Protein 2XHF (pdb70)

CATH classification: 3.40.30.10

Foldseek 3Di:
DDADDFFDFQDFDWWAAQAPVRIDTPLVLAAQFKEKEKEDQDQPDPPRLVALVLLVVCLVLCVVLRHQAAEYEKQDHNNSQNVSCCVNPVVPSYGRIHPPVCPSQVSNVFWDPCCVPPNDTMGAIKMFMAHNRGTRDIDHPPLRHNVSVSVSSVVD/DDDFFDFQDQDKWAAQAPVRIDTVLVQAAQFKAKEKEDQDQPDPPRLPALVQQVVCQVVCVVLRHQAAEYEKQDHNNSQHVSCCVNPVVPSYGRIHPPVCPSQVRNVFWDPCCVPPNDIMGAIKMFMAHNRGTRDIDHPPQRHSVSVSVSSVVD

Organism: NCBI:txid6376

Secondary structure (DSSP, 8-state):
-PPP-TTPBPP--EEEESEEEEEEETHHHHTTSEEEEEE-S-TT-TTTTSSHHHHHHTHHHHHHTT--EEEEEESS-HHHHHHHHHHH-TT--SEEEE-TTSHHHHHHT-B---HHHHSS--BPPEEEEEETTEEEEEEETTS-SHHHHHHHHHH-/---TTPBPP--EEEESEEEEEEETHHHHTTSEEEEEE-S-TT-TTTTSSHHHHHHTHHHHHHTT--EEEEEESS-HHHHHHHHHHH-TT--SEEEE-TTSHHHHHHT-B---HHHHSS--BPPEEEEEETTEEEEEEETTS-SHHHHHHHHHH-

Solvent-accessible surface area: 13693 Å² total; per-residue (Å²): 70,89,124,48,136,93,45,52,103,2,27,101,20,87,0,16,14,51,58,20,109,90,46,29,48,0,23,62,6,0,133,67,114,64,0,0,0,7,5,8,20,0,0,44,9,92,26,10,68,105,39,1,69,70,1,46,87,30,32,91,81,0,96,128,67,39,1,78,12,2,0,0,1,1,4,15,7,0,21,1,1,14,22,5,4,139,90,20,5,112,129,121,62,1,78,11,0,0,1,9,49,4,81,0,2,112,46,9,38,11,64,43,133,9,44,183,89,4,24,62,53,10,1,128,82,3,9,2,6,0,44,66,7,94,4,102,25,54,27,80,91,105,83,7,46,0,92,22,10,14,96,35,4,87,214,98,140,32,115,99,27,62,95,2,24,102,22,85,0,25,8,44,57,23,107,91,47,27,49,0,18,72,2,0,130,66,102,69,0,0,0,9,5,10,16,0,0,43,8,86,23,9,68,89,34,0,66,61,2,50,91,41,34,100,73,1,70,139,54,24,6,96,12,4,0,0,2,1,4,15,8,0,25,1,1,15,22,5,3,140,89,22,4,108,130,110,72,1,74,10,0,0,2,10,71,2,82,0,2,124,62,13,55,9,57,54,144,8,44,162,96,4,25,63,50,10,1,141,81,3,10,2,5,0,45,76,5,94,2,73,17,44,24,80,82,113,85,9,42,0,103,12,7,18,78,6,8,92,172,91

Nearest PDB structures (foldseek):
  2xhf-assembly1_B  TM=1.003E+00  e=8.953E-36  Alvinella pompejana
  2wfc-assembly1_D  TM=9.503E-01  e=9.089E-21  Arenicola marina
  3uma-assembly3_C  TM=9.000E-01  e=6.140E-17  Sinorhizobium meliloti
  4f82-assembly1_B  TM=9.280E-01  e=1.507E-15  Burkholderia cenocepacia J2315
  2pwj-assembly2_B  TM=9.300E-01  e=3.523E-15  unclassified

InterPro domains:
  IPR013740 Redoxin [PF08534] (1-65)
  IPR036249 Thioredoxin-like superfamily [SSF52833] (1-64)
  IPR037944 Peroxiredoxin-5-like [PTHR10430] (1-64)

B-factor: mean 25.38, std 14.55, range [10.03, 105.32]

Structure (mmCIF, N/CA/C/O backbone):
data_2XHF
#
_entry.id   2XHF
#
_cell.length_a   39.540
_cell.length_b   92.920
_cell.length_c   49.340
_cell.angle_alpha   90.00
_cell.angle_beta   109.55
_cell.angle_gamma   90.00
#
_symmetry.space_group_name_H-M   'P 1 21 1'
#
loop_
_entity.id
_entity.type
_entity.pdbx_description
1 polymer 'PEROXIREDOXIN 5'
2 water water
#
loop_
_atom_site.group_PDB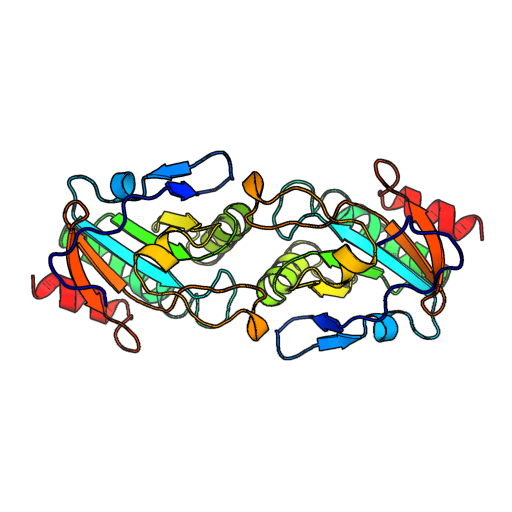
_atom_site.id
_atom_site.type_symbol
_atom_site.label_atom_id
_atom_site.label_alt_id
_atom_site.label_comp_id
_atom_site.label_asym_id
_atom_site.label_entity_id
_atom_site.label_seq_id
_atom_site.pdbx_PDB_ins_code
_atom_site.Cartn_x
_atom_site.Cartn_y
_atom_site.Cartn_z
_atom_site.occupancy
_atom_site.B_iso_or_equiv
_atom_site.auth_seq_id
_atom_site.auth_comp_id
_atom_site.auth_asym_id
_atom_site.auth_atom_id
_atom_site.pdbx_PDB_model_num
ATOM 1 N N . GLY A 1 11 ? 22.932 43.425 32.573 1.00 51.32 35 GLY A N 1
ATOM 2 C CA . GLY A 1 11 ? 22.451 42.985 33.870 1.00 54.39 35 GLY A CA 1
ATOM 3 C C . GLY A 1 11 ? 22.645 41.495 34.096 1.00 52.38 35 GLY A C 1
ATOM 4 O O . GLY A 1 11 ? 22.314 40.673 33.241 1.00 44.85 35 GLY A O 1
ATOM 7 N N . SER A 1 12 ? 23.176 41.139 35.260 1.00 60.07 36 SER A N 1
ATOM 8 C CA . SER A 1 12 ? 23.428 39.742 35.583 1.00 65.01 36 SER A CA 1
ATOM 9 C C . SER A 1 12 ? 22.124 39.000 35.857 1.00 61.12 36 SER A C 1
ATOM 10 O O . SER A 1 12 ? 21.095 39.625 36.126 1.00 56.32 36 SER A O 1
ATOM 18 N N . PRO A 1 13 ? 22.163 37.659 35.786 1.00 65.56 37 PRO A N 1
ATOM 19 C CA . PRO A 1 13 ? 20.982 36.861 36.121 1.00 64.17 37 PRO A CA 1
ATOM 20 C C . PRO A 1 13 ? 20.364 37.298 37.443 1.00 60.27 37 PRO A C 1
ATOM 21 O O . PRO A 1 13 ? 21.023 37.319 38.487 1.00 53.57 37 PRO A O 1
ATOM 32 N N . ILE A 1 14 ? 19.089 37.651 37.373 1.00 63.64 38 ILE A N 1
ATOM 33 C CA . ILE A 1 14 ? 18.331 38.104 38.528 1.00 60.04 38 ILE A CA 1
ATOM 34 C C . ILE A 1 14 ? 18.343 36.994 39.573 1.00 55.07 38 ILE A C 1
ATOM 35 O O . ILE A 1 14 ? 18.516 35.823 39.233 1.00 56.27 38 ILE A O 1
ATOM 51 N N . LYS A 1 15 ? 18.165 37.348 40.842 1.00 51.31 39 LYS A N 1
ATOM 52 C CA . LYS A 1 15 ? 18.263 36.353 41.903 1.00 44.77 39 LYS A CA 1
ATOM 53 C C . LYS A 1 15 ? 17.476 36.752 43.148 1.00 33.98 39 LYS A C 1
ATOM 54 O O . LYS A 1 15 ? 17.472 37.912 43.543 1.00 34.96 39 LYS A O 1
ATOM 73 N N . VAL A 1 16 ? 16.799 35.792 43.771 1.00 32.95 40 VAL A N 1
ATOM 74 C CA . VAL A 1 16 ? 16.050 36.082 44.992 1.00 25.74 40 VAL A CA 1
ATOM 75 C C . VAL A 1 16 ? 16.965 36.715 46.046 1.00 26.81 40 VAL A C 1
ATOM 76 O O . VAL A 1 16 ? 18.057 36.226 46.305 1.00 29.92 40 VAL A O 1
ATOM 89 N N . GLY A 1 17 ? 16.518 37.816 46.638 1.00 25.78 41 GLY A N 1
ATOM 90 C CA . GLY A 1 17 ? 17.289 38.510 47.650 1.00 28.44 41 GLY A CA 1
ATOM 91 C C . GLY A 1 17 ? 17.935 39.769 47.106 1.00 26.58 41 GLY A C 1
ATOM 92 O O . GLY A 1 17 ? 18.334 40.639 47.878 1.00 31.97 41 GLY A O 1
ATOM 96 N N . ASP A 1 18 ? 18.067 39.855 45.786 1.00 27.87 42 ASP A N 1
ATOM 97 C CA . ASP A 1 18 ? 18.630 41.040 45.151 1.00 25.60 42 ASP A CA 1
ATOM 98 C C . ASP A 1 18 ? 17.722 42.259 45.343 1.00 23.96 42 ASP A C 1
ATOM 99 O O . ASP A 1 18 ? 16.493 42.137 45.367 1.00 25.10 42 ASP A O 1
ATOM 108 N N . ILE A 1 19 ? 18.338 43.429 45.477 1.00 23.61 43 ILE A N 1
ATOM 109 C CA . ILE A 1 19 ? 17.623 44.700 45.434 1.00 21.63 43 ILE A CA 1
ATOM 110 C C . ILE A 1 19 ? 17.415 45.047 43.962 1.00 18.96 43 ILE A C 1
ATOM 111 O O . ILE A 1 19 ? 18.350 44.990 43.167 1.00 21.82 43 ILE A O 1
ATOM 127 N N . ILE A 1 20 ? 16.191 45.387 43.577 1.00 18.87 44 ILE A N 1
ATOM 128 C CA . ILE A 1 20 ? 15.955 45.751 42.171 1.00 18.57 44 ILE A CA 1
ATOM 129 C C . ILE A 1 20 ? 16.741 47.013 41.797 1.00 16.41 44 ILE A C 1
ATOM 130 O O . ILE A 1 20 ? 17.028 47.854 42.659 1.00 18.06 44 ILE A O 1
ATOM 146 N N . PRO A 1 21 ? 17.093 47.157 40.506 1.00 17.02 45 PRO A N 1
ATOM 147 C CA . PRO A 1 21 ? 17.823 48.356 40.074 1.00 17.35 45 PRO A CA 1
ATOM 148 C C . PRO A 1 21 ? 17.096 49.627 40.475 1.00 15.02 45 PRO A C 1
ATOM 149 O O . PRO A 1 21 ? 15.886 49.739 40.311 1.00 19.88 45 PRO A O 1
ATOM 160 N N . ASP A 1 22 ? 17.875 50.571 40.983 1.00 16.40 46 ASP A N 1
ATOM 161 C CA . ASP A 1 22 ? 17.398 51.822 41.525 1.00 18.33 46 ASP A CA 1
ATOM 162 C C . ASP A 1 22 ? 17.479 52.841 40.392 1.00 20.97 46 ASP A C 1
ATOM 163 O O . ASP A 1 22 ? 18.403 53.638 40.328 1.00 26.01 46 ASP A O 1
ATOM 172 N N . VAL A 1 23 ? 16.524 52.790 39.472 1.00 18.75 47 VAL A N 1
ATOM 173 C CA . VAL A 1 23 ? 16.532 53.712 38.341 1.00 18.22 47 VAL A CA 1
ATOM 174 C C . VAL A 1 23 ? 15.208 54.451 38.231 1.00 15.48 47 VAL A C 1
ATOM 175 O O . VAL A 1 23 ? 14.196 54.033 38.798 1.00 17.38 47 VAL A O 1
ATOM 188 N N . LEU A 1 24 ? 15.238 55.576 37.528 1.00 15.04 48 LEU A N 1
ATOM 189 C CA . LEU A 1 24 ? 14.045 56.383 37.291 1.00 16.48 48 LEU A CA 1
ATOM 190 C C . LEU A 1 24 ? 13.122 55.734 36.278 1.00 14.41 48 LEU A C 1
ATOM 191 O O . LEU A 1 24 ? 13.570 55.220 35.242 1.00 16.59 48 LEU A O 1
ATOM 207 N N . VAL A 1 25 ? 11.833 55.735 36.591 1.00 13.34 49 VAL A N 1
ATOM 208 C CA . VAL A 1 25 ? 10.818 55.361 35.636 1.00 13.29 49 VAL A CA 1
ATOM 209 C C . VAL A 1 25 ? 9.822 56.494 35.524 1.00 13.15 49 VAL A C 1
ATOM 210 O O . VAL A 1 25 ? 9.845 57.451 36.298 1.00 13.47 49 VAL A O 1
ATOM 223 N N . TYR A 1 26 ? 8.976 56.412 34.503 1.00 12.17 50 TYR A N 1
ATOM 224 C CA . TYR A 1 26 ? 8.052 57.486 34.184 1.00 13.13 50 TYR A CA 1
ATOM 225 C C . TYR A 1 26 ? 6.629 56.978 34.297 1.00 12.75 50 TYR A C 1
ATOM 226 O O . TYR A 1 26 ? 6.371 55.783 34.121 1.00 15.09 50 TYR A O 1
ATOM 244 N N . GLU A 1 27 ? 5.704 57.862 34.628 1.00 12.59 51 GLU A N 1
ATOM 245 C CA . GLU A 1 27 ? 4.310 57.464 34.735 1.00 12.57 51 GLU A CA 1
ATOM 246 C C . GLU A 1 27 ? 3.464 58.645 34.279 1.00 14.05 51 GLU A C 1
ATOM 247 O O . GLU A 1 27 ? 3.707 59.785 34.705 1.00 14.82 51 GLU A O 1
ATOM 259 N N . ASP A 1 28 ? 2.537 58.381 33.361 1.00 13.83 52 ASP A N 1
ATOM 260 C CA . ASP A 1 28 ? 1.596 59.378 32.813 1.00 15.38 52 ASP A CA 1
ATOM 261 C C . ASP A 1 28 ? 2.205 60.405 31.839 1.00 16.93 52 ASP A C 1
ATOM 262 O O . ASP A 1 28 ? 1.784 60.501 30.680 1.00 16.63 52 ASP A O 1
ATOM 271 N N . VAL A 1 29 ? 3.202 61.149 32.296 1.00 16.21 53 VAL A N 1
ATOM 272 C CA . VAL A 1 29 ? 3.821 62.190 31.484 1.00 17.39 53 VAL A CA 1
ATOM 273 C C . VAL A 1 29 ? 5.321 62.208 31.736 1.00 16.07 53 VAL A C 1
ATOM 274 O O . VAL A 1 29 ? 5.768 61.786 32.795 1.00 17.76 53 VAL A O 1
ATOM 287 N N . PRO A 1 30 ? 6.109 62.693 30.767 1.00 17.38 54 PRO A N 1
ATOM 288 C CA . PRO A 1 30 ? 7.568 62.637 30.916 1.00 17.42 54 PRO A CA 1
ATOM 289 C C . PRO A 1 30 ? 8.105 63.444 32.094 1.00 20.60 54 PRO A C 1
ATOM 290 O O . PRO A 1 30 ? 9.178 63.118 32.618 1.00 22.23 54 PRO A O 1
ATOM 301 N N . SER A 1 31 ? 7.370 64.471 32.512 1.00 20.80 55 SER A N 1
ATOM 302 C CA . SER A 1 31 ? 7.794 65.279 33.658 1.00 23.75 55 SER A CA 1
ATOM 303 C C . SER A 1 31 ? 7.587 64.554 35.007 1.00 21.71 55 SER A C 1
ATOM 304 O O . SER A 1 31 ? 8.148 64.957 36.037 1.00 29.67 55 SER A O 1
ATOM 312 N N . LYS A 1 32 ? 6.793 63.480 35.001 1.00 19.73 56 LYS A N 1
ATOM 313 C CA . LYS A 1 32 ? 6.560 62.702 36.220 1.00 19.87 56 LYS A CA 1
ATOM 314 C C . LYS A 1 32 ? 7.446 61.478 36.221 1.00 18.73 56 LYS A C 1
ATOM 315 O O . LYS A 1 32 ? 7.097 60.441 35.654 1.00 18.54 56 LYS A O 1
ATOM 334 N N . SER A 1 33 ? 8.625 61.629 36.808 1.00 21.83 57 SER A N 1
ATOM 335 C CA . SER A 1 33 ? 9.539 60.511 36.946 1.00 18.63 57 SER A CA 1
ATOM 336 C C . SER A 1 33 ? 10.010 60.387 38.385 1.00 17.55 57 SER A C 1
ATOM 337 O O . SER A 1 33 ? 10.012 61.345 39.159 1.00 19.02 57 SER A O 1
ATOM 345 N N . PHE A 1 34 ? 10.364 59.178 38.749 1.00 14.79 58 PHE A N 1
ATOM 346 C CA . PHE A 1 34 ? 10.708 58.900 40.132 1.00 14.18 58 PHE A CA 1
ATOM 347 C C . PHE A 1 34 ? 11.429 57.556 40.160 1.00 12.14 58 PHE A C 1
ATOM 348 O O . PHE A 1 34 ? 11.266 56.722 39.253 1.00 11.94 58 PHE A O 1
ATOM 365 N N . PRO A 1 35 ? 12.236 57.337 41.195 1.00 13.10 59 PRO A N 1
ATOM 366 C CA . PRO A 1 35 ? 12.873 56.020 41.296 1.00 14.14 59 PRO A CA 1
ATOM 367 C C . PRO A 1 35 ? 11.832 54.937 41.445 1.00 13.23 59 PRO A C 1
ATOM 368 O O . PRO A 1 35 ? 10.861 55.067 42.193 1.00 13.95 59 PRO A O 1
ATOM 379 N N . ILE A 1 36 ? 12.033 53.840 40.749 1.00 13.03 60 ILE A N 1
ATOM 380 C CA . ILE A 1 36 ? 11.115 52.712 40.899 1.00 13.07 60 ILE A CA 1
ATOM 381 C C . ILE A 1 36 ? 11.068 52.223 42.350 1.00 12.40 60 ILE A C 1
ATOM 382 O O . ILE A 1 36 ? 10.060 51.662 42.786 1.00 12.64 60 ILE A O 1
ATOM 398 N N . HIS A 1 37 ? 12.150 52.424 43.102 1.00 12.64 61 HIS A N 1
ATOM 399 C CA . HIS A 1 37 ? 12.126 52.087 44.528 1.00 11.84 61 HIS A CA 1
ATOM 400 C C . HIS A 1 37 ? 10.981 52.743 45.298 1.00 12.15 61 HIS A C 1
ATOM 401 O O . HIS A 1 37 ? 10.558 52.226 46.335 1.00 13.39 61 HIS A O 1
ATOM 416 N N . ASP A 1 38 ? 10.487 53.888 44.822 1.00 11.91 62 ASP A N 1
ATOM 417 C CA . ASP A 1 38 ? 9.359 54.524 45.499 1.00 13.20 62 ASP A CA 1
ATOM 418 C C . ASP A 1 38 ? 8.136 53.628 45.499 1.00 14.05 62 ASP A C 1
ATOM 419 O O . ASP A 1 38 ? 7.306 53.708 46.391 1.00 14.93 62 ASP A O 1
ATOM 428 N N . VAL A 1 39 ? 7.995 52.795 44.473 1.00 12.47 63 VAL A N 1
ATOM 429 C CA . VAL A 1 39 ? 6.771 52.026 44.320 1.00 12.64 63 VAL A CA 1
ATOM 430 C C . VAL A 1 39 ? 6.683 50.926 45.384 1.00 14.19 63 VAL A C 1
ATOM 431 O O . VAL A 1 39 ? 5.601 50.644 45.895 1.00 14.86 63 VAL A O 1
ATOM 444 N N . PHE A 1 40 ? 7.819 50.321 45.727 1.00 13.00 64 PHE A N 1
ATOM 445 C CA . PHE A 1 40 ? 7.818 49.150 46.611 1.00 13.35 64 PHE A CA 1
ATOM 446 C C . PHE A 1 40 ? 8.521 49.396 47.954 1.00 12.91 64 PHE A C 1
ATOM 447 O O . PHE A 1 40 ? 8.654 48.490 48.743 1.00 15.96 64 PHE A O 1
ATOM 464 N N . ARG A 1 41 ? 8.942 50.625 48.217 1.00 13.63 65 ARG A N 1
ATOM 465 C CA . ARG A 1 41 ? 9.594 50.913 49.497 1.00 13.25 65 ARG A CA 1
ATOM 466 C C . ARG A 1 41 ? 8.645 50.600 50.644 1.00 14.03 65 ARG A C 1
ATOM 467 O O . ARG A 1 41 ? 7.515 51.086 50.674 1.00 15.60 65 ARG A O 1
ATOM 488 N N . GLY A 1 42 ? 9.121 49.801 51.594 1.00 15.52 66 GLY A N 1
ATOM 489 C CA . GLY A 1 42 ? 8.382 49.521 52.809 1.00 17.96 66 GLY A CA 1
ATOM 490 C C . GLY A 1 42 ? 7.118 48.696 52.615 1.00 18.47 66 GLY A C 1
ATOM 491 O O . GLY A 1 42 ? 6.256 48.662 53.511 1.00 20.58 66 GLY A O 1
ATOM 495 N N . ARG A 1 43 ? 6.982 48.046 51.463 1.00 15.59 67 ARG A N 1
ATOM 496 C CA . ARG A 1 43 ? 5.794 47.237 51.226 1.00 19.96 67 ARG A CA 1
ATOM 497 C C . ARG A 1 43 ? 6.071 46.073 50.277 1.00 16.13 67 ARG A C 1
ATOM 498 O O . ARG A 1 43 ? 7.139 45.982 49.675 1.00 16.78 67 ARG A O 1
ATOM 519 N N . LYS A 1 44 ? 5.089 45.191 50.156 1.00 16.43 68 LYS A N 1
ATOM 520 C CA . LYS A 1 44 ? 5.154 44.074 49.228 1.00 15.57 68 LYS A CA 1
ATOM 521 C C . LYS A 1 44 ? 4.391 44.430 47.958 1.00 17.07 68 LYS A C 1
ATOM 522 O O . LYS A 1 44 ? 3.482 45.265 47.978 1.00 18.33 68 LYS A O 1
ATOM 541 N N . GLY A 1 45 ? 4.771 43.829 46.837 1.00 14.20 69 GLY A N 1
ATOM 542 C CA . GLY A 1 45 ? 4.038 44.053 45.619 1.00 13.54 69 GLY A CA 1
ATOM 543 C C . GLY A 1 45 ? 4.498 43.148 44.514 1.00 14.11 69 GLY A C 1
ATOM 544 O O . GLY A 1 45 ? 5.348 42.264 44.705 1.00 14.93 69 GLY A O 1
ATOM 548 N N . ILE A 1 46 ? 3.896 43.364 43.351 1.00 13.06 70 ILE A N 1
ATOM 549 C CA . ILE A 1 46 ? 4.140 42.587 42.153 1.00 12.78 70 ILE A CA 1
ATOM 550 C C . ILE A 1 46 ? 4.642 43.525 41.070 1.00 12.39 70 ILE A C 1
ATOM 551 O O . ILE A 1 46 ? 4.111 44.618 40.894 1.00 12.87 70 ILE A O 1
ATOM 567 N N . LEU A 1 47 ? 5.690 43.109 40.373 1.00 12.80 71 LEU A N 1
ATOM 568 C CA . LEU A 1 47 ? 6.194 43.810 39.200 1.00 12.63 71 LEU A CA 1
ATOM 569 C C . LEU A 1 47 ? 6.240 42.842 38.034 1.00 13.72 71 LEU A C 1
ATOM 570 O O . LEU A 1 47 ? 6.899 41.797 38.116 1.00 15.67 71 LEU A O 1
ATOM 586 N N . PHE A 1 48 ? 5.533 43.164 36.955 1.00 12.93 72 PHE A N 1
ATOM 587 C CA . PHE A 1 48 ? 5.582 42.322 35.771 1.00 13.52 72 PHE A CA 1
ATOM 588 C C . PHE A 1 48 ? 5.752 43.184 34.538 1.00 12.23 72 PHE A C 1
ATOM 589 O O . PHE A 1 48 ? 5.410 44.379 34.535 1.00 14.78 72 PHE A O 1
ATOM 606 N N . SER A 1 49 ? 6.330 42.587 33.501 1.00 13.90 73 SER A N 1
ATOM 607 C CA . SER A 1 49 ? 6.600 43.310 32.266 1.00 14.23 73 SER A CA 1
ATOM 608 C C . SER A 1 49 ? 5.724 42.884 31.094 1.00 13.08 73 SER A C 1
ATOM 609 O O . SER A 1 49 ? 5.222 41.758 31.045 1.00 16.01 73 SER A O 1
ATOM 617 N N . VAL A 1 50 ? 5.592 43.793 30.136 1.00 14.02 74 VAL A N 1
ATOM 618 C CA . VAL A 1 50 ? 5.087 43.456 28.816 1.00 14.45 74 VAL A CA 1
ATOM 619 C C . VAL A 1 50 ? 6.075 43.965 27.777 1.00 15.66 74 VAL A C 1
ATOM 620 O O . VAL A 1 50 ? 6.862 44.857 28.055 1.00 14.68 74 VAL A O 1
ATOM 633 N N . VAL A 1 51 ? 6.012 43.393 26.573 1.00 13.53 75 VAL A N 1
ATOM 634 C CA . VAL A 1 51 ? 6.896 43.789 25.491 1.00 14.90 75 VAL A CA 1
ATOM 635 C C . VAL A 1 51 ? 6.588 45.219 25.047 1.00 13.09 75 VAL A C 1
ATOM 636 O O . VAL A 1 51 ? 7.475 45.988 24.694 1.00 14.89 75 VAL A O 1
ATOM 649 N N . GLY A 1 52 ? 5.317 45.579 25.041 1.00 12.38 76 GLY A N 1
ATOM 650 C CA . GLY A 1 52 ? 4.971 46.945 24.755 1.00 13.66 76 GLY A CA 1
ATOM 651 C C . GLY A 1 52 ? 3.494 47.199 24.820 1.00 11.15 76 GLY A C 1
ATOM 652 O O . GLY A 1 52 ? 2.690 46.303 24.595 1.00 11.86 76 GLY A O 1
ATOM 656 N N . ALA A 1 53 ? 3.143 48.449 25.097 1.00 11.36 77 ALA A N 1
ATOM 657 C CA . ALA A 1 53 ? 1.758 48.885 25.019 1.00 10.86 77 ALA A CA 1
ATOM 658 C C . ALA A 1 53 ? 1.260 48.575 23.598 1.00 10.21 77 ALA A C 1
ATOM 659 O O . ALA A 1 53 ? 1.950 48.856 22.604 1.00 12.03 77 ALA A O 1
ATOM 666 N N . PHE A 1 54 ? 0.055 47.998 23.518 1.00 11.81 78 PHE A N 1
ATOM 667 C CA . PHE A 1 54 ? -0.628 47.693 22.249 1.00 11.64 78 PHE A CA 1
ATOM 668 C C . PHE A 1 54 ? 0.021 46.575 21.424 1.00 13.45 78 PHE A C 1
ATOM 669 O O . PHE A 1 54 ? -0.459 46.247 20.349 1.00 15.57 78 PHE A O 1
ATOM 686 N N . VAL A 1 55 ? 1.076 45.965 21.937 1.00 11.32 79 VAL A N 1
ATOM 687 C CA . VAL A 1 55 ? 1.716 44.853 21.242 1.00 13.52 79 VAL A CA 1
ATOM 688 C C . VAL A 1 55 ? 0.926 43.570 21.506 1.00 13.85 79 VAL A C 1
ATOM 689 O O . VAL A 1 55 ? 0.555 43.298 22.635 1.00 15.02 79 VAL A O 1
ATOM 702 N N . PRO A 1 56 ? 0.631 42.795 20.463 1.00 16.39 80 PRO A N 1
ATOM 703 C CA . PRO A 1 56 ? -0.165 41.591 20.716 1.00 20.06 80 PRO A CA 1
ATOM 704 C C . PRO A 1 56 ? 0.477 40.717 21.799 1.00 16.82 80 PRO A C 1
ATOM 705 O O . PRO A 1 56 ? 1.689 40.494 21.807 1.00 18.32 80 PRO A O 1
ATOM 716 N N . GLY A 1 57 ? -0.351 40.228 22.709 1.00 17.75 81 GLY A N 1
ATOM 717 C CA . GLY A 1 57 ? 0.136 39.504 23.877 1.00 18.90 81 GLY A CA 1
ATOM 718 C C . GLY A 1 57 ? 0.212 40.334 25.142 1.00 15.66 81 GLY A C 1
ATOM 719 O O . GLY A 1 57 ? 0.200 39.793 26.248 1.00 17.81 81 GLY A O 1
ATOM 723 N N . SER A 1 58 ? 0.334 41.655 24.997 1.00 14.88 82 SER A N 1
ATOM 724 C CA . SER A 1 58 ? 0.498 42.521 26.163 1.00 13.80 82 SER A CA 1
ATOM 725 C C . SER A 1 58 ? -0.723 42.527 27.084 1.00 13.08 82 SER A C 1
ATOM 726 O O . SER A 1 58 ? -0.607 42.893 28.245 1.00 14.89 82 SER A O 1
ATOM 734 N N . ASN A 1 59 ? -1.891 42.127 26.577 1.00 14.44 83 ASN A N 1
ATOM 735 C CA . ASN A 1 59 ? -3.080 42.012 27.417 1.00 16.03 83 ASN A CA 1
ATOM 736 C C . ASN A 1 59 ? -3.464 40.573 27.734 1.00 15.07 83 ASN A C 1
ATOM 737 O O . ASN A 1 59 ? -4.570 40.312 28.187 1.00 18.63 83 ASN A O 1
ATOM 748 N N . ASN A 1 60 ? -2.530 39.649 27.587 1.00 15.58 84 ASN A N 1
ATOM 749 C CA . ASN A 1 60 ? -2.849 38.236 27.824 1.00 18.64 84 ASN A CA 1
ATOM 750 C C . ASN A 1 60 ? -3.049 37.920 29.298 1.00 20.10 84 ASN A C 1
ATOM 751 O O . ASN A 1 60 ? -3.833 37.036 29.649 1.00 25.20 84 ASN A O 1
ATOM 762 N N . HIS A 1 61 ? -2.344 38.646 30.155 1.00 17.16 85 HIS A N 1
ATOM 763 C CA . HIS A 1 61 ? -2.303 38.295 31.577 1.00 17.93 85 HIS A CA 1
ATOM 764 C C . HIS A 1 61 ? -2.934 39.309 32.492 1.00 17.09 85 HIS A C 1
ATOM 765 O O . HIS A 1 61 ? -3.329 38.975 33.605 1.00 18.83 85 HIS A O 1
ATOM 780 N N . ILE A 1 62 ? -3.024 40.554 32.036 1.00 16.62 86 ILE A N 1
ATOM 781 C CA . ILE A 1 62 ? -3.639 41.593 32.833 1.00 15.81 86 ILE A CA 1
ATOM 782 C C . ILE A 1 62 ? -5.041 41.221 33.347 1.00 15.31 86 ILE A C 1
ATOM 783 O O . ILE A 1 62 ? -5.337 41.420 34.515 1.00 16.98 86 ILE A O 1
ATOM 799 N N . PRO A 1 63 ? -5.899 40.627 32.502 1.00 17.29 87 PRO A N 1
ATOM 800 C CA . PRO A 1 63 ? -7.231 40.282 33.010 1.00 19.58 87 PRO A CA 1
ATOM 801 C C . PRO A 1 63 ? -7.189 39.375 34.245 1.00 18.38 87 PRO A C 1
ATOM 802 O O . PRO A 1 63 ? -7.991 39.580 35.164 1.00 17.80 87 PRO A O 1
ATOM 813 N N . GLU A 1 64 ? -6.267 38.419 34.299 1.00 20.59 88 GLU A N 1
ATOM 814 C CA . GLU A 1 64 ? -6.187 37.541 35.466 1.00 23.48 88 GLU A CA 1
ATOM 815 C C . GLU A 1 64 ? -5.618 38.253 36.684 1.00 18.56 88 GLU A C 1
ATOM 816 O O . GLU A 1 64 ? -6.093 38.013 37.786 1.00 21.21 88 GLU A O 1
ATOM 828 N N . TYR A 1 65 ? -4.619 39.121 36.491 1.00 15.65 89 TYR A N 1
ATOM 829 C CA . TYR A 1 65 ? -4.143 39.958 37.592 1.00 16.55 89 TYR A CA 1
ATOM 830 C C . TYR A 1 65 ? -5.304 40.768 38.159 1.00 14.31 89 TYR A C 1
ATOM 831 O O . TYR A 1 65 ? -5.474 40.860 3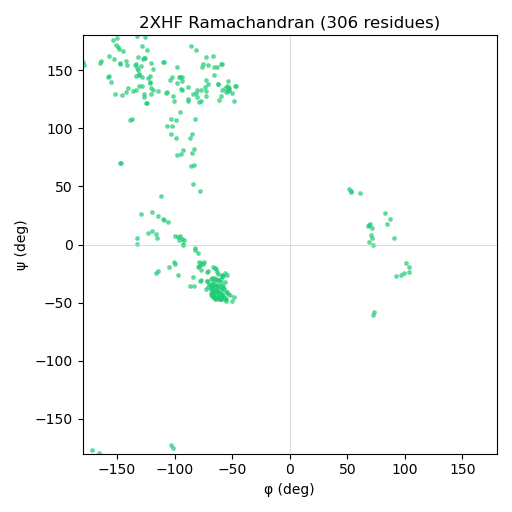9.370 1.00 16.40 89 TYR A O 1
ATOM 849 N N . LEU A 1 66 ? -6.101 41.379 37.292 1.00 14.85 90 LEU A N 1
ATOM 850 C CA . LEU A 1 66 ? -7.187 42.215 37.769 1.00 14.82 90 LEU A CA 1
ATOM 851 C C . LEU A 1 66 ? -8.205 41.390 38.542 1.00 16.54 90 LEU A C 1
ATOM 852 O O . LEU A 1 66 ? -8.715 41.814 39.600 1.00 17.73 90 LEU A O 1
ATOM 868 N N . SER A 1 67 ? -8.480 40.195 38.041 1.00 16.81 91 SER A N 1
ATOM 869 C CA . SER A 1 67 ? -9.483 39.336 38.681 1.00 19.44 91 SER A CA 1
ATOM 870 C C . SER A 1 67 ? -9.020 38.898 40.077 1.00 18.85 91 SER A C 1
ATOM 871 O O . SER A 1 67 ? -9.847 38.674 40.961 1.00 21.96 91 SER A O 1
ATOM 879 N N . LEU A 1 68 ? -7.703 38.807 40.265 1.00 17.27 92 LEU A N 1
ATOM 880 C CA . LEU A 1 68 ? -7.126 38.363 41.529 1.00 17.92 92 LEU A CA 1
ATOM 881 C C . LEU A 1 68 ? -6.734 39.493 42.467 1.00 15.91 92 LEU A C 1
ATOM 882 O O . LEU A 1 68 ? -6.122 39.249 43.498 1.00 16.55 92 LEU A O 1
ATOM 898 N N . TYR A 1 69 ? -7.086 40.723 42.115 1.00 16.82 93 TYR A N 1
ATOM 899 C CA . TYR A 1 69 ? -6.670 41.875 42.906 1.00 17.21 93 TYR A CA 1
ATOM 900 C C . TYR A 1 69 ? -6.960 41.738 44.407 1.00 16.10 93 TYR A C 1
ATOM 901 O O . TYR A 1 69 ? -6.086 41.968 45.226 1.00 17.07 93 TYR A O 1
ATOM 919 N N . ASP A 1 70 ? -8.170 41.354 44.773 1.00 20.21 94 ASP A N 1
ATOM 920 C CA . ASP A 1 70 ? -8.493 41.246 46.199 1.00 21.53 94 ASP A CA 1
ATOM 921 C C . ASP A 1 70 ? -7.732 40.092 46.886 1.00 18.47 94 ASP A C 1
ATOM 922 O O . ASP A 1 70 ? -7.387 40.186 48.056 1.00 18.11 94 ASP A O 1
ATOM 931 N N . LYS A 1 71 ? -7.410 39.035 46.150 1.00 17.19 95 LYS A N 1
ATOM 932 C CA . LYS A 1 71 ? -6.567 37.970 46.690 1.00 18.78 95 LYS A CA 1
ATOM 933 C C . LYS A 1 71 ? -5.144 38.449 46.960 1.00 18.86 95 LYS A C 1
ATOM 934 O O . LYS A 1 71 ? -4.553 38.127 47.990 1.00 20.20 95 LYS A O 1
ATOM 953 N N . PHE A 1 72 ? -4.587 39.222 46.036 1.00 15.87 96 PHE A N 1
ATOM 954 C CA . PHE A 1 72 ? -3.268 39.797 46.228 1.00 16.29 96 PHE A CA 1
ATOM 955 C C . PHE A 1 72 ? -3.318 40.736 47.437 1.00 16.14 96 PHE A C 1
ATOM 956 O O . PHE A 1 72 ? -2.454 40.701 48.318 1.00 16.75 96 PHE A O 1
ATOM 973 N N . LYS A 1 73 ? -4.351 41.563 47.482 1.00 16.46 97 LYS A N 1
ATOM 974 C CA . LYS A 1 73 ? -4.524 42.521 48.549 1.00 17.10 97 LYS A CA 1
ATOM 975 C C . LYS A 1 73 ? -4.648 41.860 49.936 1.00 18.01 97 LYS A C 1
ATOM 976 O O . LYS A 1 73 ? -4.100 42.372 50.896 1.00 18.29 97 LYS A O 1
ATOM 995 N N . GLU A 1 74 ? -5.294 40.687 50.022 1.00 20.65 98 GLU A N 1
ATOM 996 C CA . GLU A 1 74 ? -5.423 39.928 51.279 1.00 22.24 98 GLU A CA 1
ATOM 997 C C . GLU A 1 74 ? -4.067 39.623 51.887 1.00 20.62 98 GLU A C 1
ATOM 998 O O . GLU A 1 74 ? -3.924 39.540 53.100 1.00 23.11 98 GLU A O 1
ATOM 1010 N N . GLU A 1 75 ? -3.074 39.445 51.032 1.00 25.34 99 GLU A N 1
ATOM 1011 C CA . GLU A 1 75 ? -1.728 39.075 51.458 1.00 28.31 99 GLU A CA 1
ATOM 1012 C C . GLU A 1 75 ? -0.740 40.239 51.532 1.00 21.31 99 GLU A C 1
ATOM 1013 O O . GLU A 1 75 ? 0.454 40.018 51.733 1.00 23.18 99 GLU A O 1
ATOM 1025 N N . GLY A 1 76 ? -1.228 41.466 51.356 1.00 21.13 100 GLY A N 1
ATOM 1026 C CA . GLY A 1 76 ? -0.387 42.649 51.397 1.00 23.66 100 GLY A CA 1
ATOM 1027 C C . GLY A 1 76 ? 0.295 42.975 50.071 1.00 17.30 100 GLY A C 1
ATOM 1028 O O . GLY A 1 76 ? 1.254 43.751 50.046 1.00 21.38 100 GLY A O 1
ATOM 1032 N N . TYR A 1 77 ? -0.200 42.407 48.970 1.00 15.62 101 TYR A N 1
ATOM 1033 C CA . TYR A 1 77 ? 0.356 42.633 47.639 1.00 14.29 101 TYR A CA 1
ATOM 1034 C C . TYR A 1 77 ? -0.591 43.411 46.744 1.00 16.86 101 TYR A C 1
ATOM 1035 O O . TYR A 1 77 ? -0.669 43.133 45.555 1.00 16.93 101 TYR A O 1
ATOM 1053 N N . HIS A 1 78 ? -1.244 44.446 47.269 1.00 13.76 102 HIS A N 1
ATOM 1054 C CA . HIS A 1 78 ? -2.160 45.207 46.424 1.00 15.18 102 HIS A CA 1
ATOM 1055 C C . HIS A 1 78 ? -1.417 46.116 45.452 1.00 15.38 102 HIS A C 1
ATOM 1056 O O . HIS A 1 78 ? -2.019 46.601 44.477 1.00 17.61 102 HIS A O 1
ATOM 1071 N N . THR A 1 79 ? -0.133 46.360 45.717 1.00 12.46 103 THR A N 1
ATOM 1072 C CA . THR A 1 79 ? 0.687 47.185 44.843 1.00 12.87 103 THR A CA 1
ATOM 1073 C C . THR A 1 79 ? 1.197 46.341 43.689 1.00 12.56 103 THR A C 1
ATOM 1074 O O . THR A 1 79 ? 2.051 45.481 43.873 1.00 14.62 103 THR A O 1
ATOM 1085 N N . ILE A 1 80 ? 0.651 46.588 42.503 1.00 11.66 104 ILE A N 1
ATOM 1086 C CA . ILE A 1 80 ? 0.949 45.839 41.295 1.00 12.88 104 ILE A CA 1
ATOM 1087 C C . ILE A 1 80 ? 1.364 46.836 40.240 1.00 12.15 104 ILE A C 1
ATOM 1088 O O . ILE A 1 80 ? 0.666 47.830 40.001 1.00 12.61 104 ILE A O 1
ATOM 1104 N N . ALA A 1 81 ? 2.499 46.576 39.612 1.00 11.80 105 ALA A N 1
ATOM 1105 C CA . ALA A 1 81 ? 3.012 47.447 38.575 1.00 11.32 105 ALA A CA 1
ATOM 1106 C C . ALA A 1 81 ? 3.343 46.660 37.326 1.00 12.33 105 ALA A C 1
ATOM 1107 O O . ALA A 1 81 ? 3.927 45.575 37.399 1.00 12.62 105 ALA A O 1
ATOM 1114 N N . CYS A 1 82 ? 2.956 47.234 36.191 1.00 12.64 106 CYS A N 1
ATOM 1115 C CA . CYS A 1 82 ? 3.308 46.726 34.879 1.00 12.24 106 CYS A CA 1
ATOM 1116 C C . CYS A 1 82 ? 4.334 47.672 34.287 1.00 12.80 106 CYS A C 1
ATOM 1117 O O . CYS A 1 82 ? 4.119 48.872 34.294 1.00 14.24 106 CYS A O 1
ATOM 1125 N N . ILE A 1 83 ? 5.442 47.130 33.784 1.00 12.58 107 ILE A N 1
ATOM 1126 C CA . ILE A 1 83 ? 6.504 47.944 33.228 1.00 12.15 107 ILE A CA 1
ATOM 1127 C C . ILE A 1 83 ? 6.749 47.560 31.765 1.00 11.96 107 ILE A C 1
ATOM 1128 O O . ILE A 1 83 ? 6.741 46.380 31.407 1.00 12.68 107 ILE A O 1
ATOM 1144 N N . ALA A 1 84 ? 6.967 48.573 30.937 1.00 12.38 108 ALA A N 1
ATOM 1145 C CA . ALA A 1 84 ? 7.280 48.366 29.533 1.00 12.71 108 ALA A CA 1
ATOM 1146 C C . ALA A 1 84 ? 8.206 49.450 29.040 1.00 12.83 108 ALA A C 1
ATOM 1147 O O . ALA A 1 84 ? 8.196 50.568 29.552 1.00 11.88 108 ALA A O 1
ATOM 1154 N N . VAL A 1 85 ? 8.961 49.139 27.991 1.00 12.88 109 VAL A N 1
ATOM 1155 C CA . VAL A 1 85 ? 9.804 50.115 27.342 1.00 15.13 109 VAL A CA 1
ATOM 1156 C C . VAL A 1 85 ? 8.903 50.838 26.330 1.00 12.63 109 VAL A C 1
ATOM 1157 O O . VAL A 1 85 ? 8.710 50.389 25.181 1.00 14.45 109 VAL A O 1
ATOM 1170 N N . ASN A 1 86 ? 8.377 51.973 26.783 1.00 13.07 110 ASN A N 1
ATOM 1171 C CA . ASN A 1 86 ? 7.476 52.858 26.036 1.00 12.09 110 ASN A CA 1
ATOM 1172 C C . ASN A 1 86 ? 7.596 54.228 26.662 1.00 12.84 110 ASN A C 1
ATOM 1173 O O . ASN A 1 86 ? 8.024 54.358 27.822 1.00 12.66 110 ASN A O 1
ATOM 1184 N N . ASP A 1 87 ? 7.164 55.244 25.933 1.00 12.17 111 ASP A N 1
ATOM 1185 C CA . ASP A 1 87 ? 7.005 56.562 26.526 1.00 12.33 111 ASP A CA 1
ATOM 1186 C C . ASP A 1 87 ? 5.741 56.555 27.396 1.00 10.97 111 ASP A C 1
ATOM 1187 O O . ASP A 1 87 ? 4.831 55.750 27.181 1.00 11.76 111 ASP A O 1
ATOM 1196 N N . PRO A 1 88 ? 5.679 57.451 28.395 1.00 12.58 112 PRO A N 1
ATOM 1197 C CA . PRO A 1 88 ? 4.556 57.394 29.331 1.00 11.73 112 PRO A CA 1
ATOM 1198 C C . PRO A 1 88 ? 3.216 57.829 28.771 1.00 11.04 112 PRO A C 1
ATOM 1199 O O . PRO A 1 88 ? 2.206 57.402 29.290 1.00 11.66 112 PRO A O 1
ATO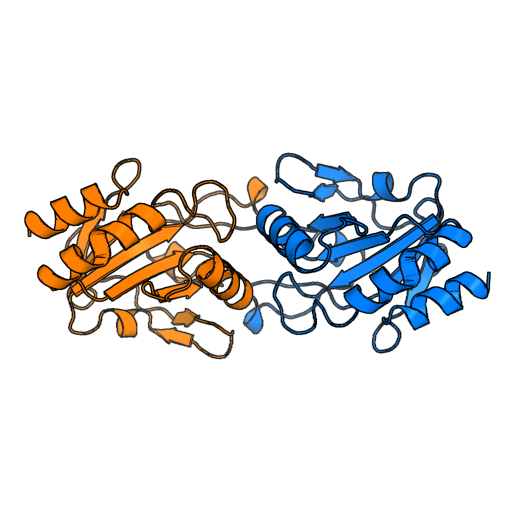M 1210 N N . PHE A 1 89 ? 3.184 58.625 27.705 1.00 11.40 113 PHE A N 1
ATOM 1211 C CA . PHE A 1 89 ? 1.882 58.977 27.108 1.00 13.14 113 PHE A CA 1
ATOM 1212 C C . PHE A 1 89 ? 1.231 57.719 26.535 1.00 11.11 113 PHE A C 1
ATOM 1213 O O . PHE A 1 89 ? 0.046 57.427 26.769 1.00 11.73 113 PHE A O 1
ATOM 1230 N N . VAL A 1 90 ? 2.021 56.956 25.790 1.00 11.79 114 VAL A N 1
ATOM 1231 C CA . VAL A 1 90 ? 1.529 55.738 25.196 1.00 11.51 114 VAL A CA 1
ATOM 1232 C C . VAL A 1 90 ? 1.175 54.742 26.303 1.00 11.20 114 VAL A C 1
ATOM 1233 O O . VAL A 1 90 ? 0.133 54.104 26.286 1.00 11.99 114 VAL A O 1
ATOM 1246 N N . MET A 1 91 ? 2.060 54.600 27.279 1.00 11.87 115 MET A N 1
ATOM 1247 C CA . MET A 1 91 ? 1.829 53.623 28.344 1.00 13.25 115 MET A CA 1
ATOM 1248 C C . MET A 1 91 ? 0.548 53.930 29.121 1.00 11.61 115 MET A C 1
ATOM 1249 O O . MET A 1 91 ? -0.242 53.050 29.377 1.00 12.56 115 MET A O 1
ATOM 1263 N N . ALA A 1 92 ? 0.336 55.196 29.459 1.00 11.43 116 ALA A N 1
ATOM 1264 C CA . ALA A 1 92 ? -0.833 55.577 30.237 1.00 11.59 116 ALA A CA 1
ATOM 1265 C C . ALA A 1 92 ? -2.121 55.365 29.443 1.00 11.26 116 ALA A C 1
ATOM 1266 O O . ALA A 1 92 ? -3.120 54.912 29.989 1.00 13.97 116 ALA A O 1
ATOM 1273 N N . ALA A 1 93 ? -2.104 55.712 28.153 1.00 12.21 117 ALA A N 1
ATOM 1274 C CA . ALA A 1 93 ? -3.297 55.579 27.319 1.00 12.19 117 ALA A CA 1
ATOM 1275 C C . ALA A 1 93 ? -3.640 54.103 27.228 1.00 11.60 117 ALA A C 1
ATOM 1276 O O . ALA A 1 93 ? -4.781 53.708 27.335 1.00 12.76 117 ALA A O 1
ATOM 1283 N N . TRP A 1 94 ? -2.620 53.291 27.007 1.00 13.27 118 TRP A N 1
ATOM 1284 C CA . TRP A 1 94 ? -2.819 51.851 26.939 1.00 11.98 118 TRP A CA 1
ATOM 1285 C C . TRP A 1 94 ? -3.396 51.282 28.242 1.00 12.11 118 TRP A C 1
ATOM 1286 O O . TRP A 1 94 ? -4.350 50.495 28.245 1.00 12.96 118 TRP A O 1
ATOM 1307 N N . GLY A 1 95 ? -2.820 51.688 29.366 1.00 13.00 119 GLY A N 1
ATOM 1308 C CA . GLY A 1 95 ? -3.254 51.224 30.674 1.00 14.51 119 GLY A CA 1
ATOM 1309 C C . GLY A 1 95 ? -4.731 51.491 30.877 1.00 14.52 119 GLY A C 1
ATOM 1310 O O . GLY A 1 95 ? -5.438 50.645 31.417 1.00 16.83 119 GLY A O 1
ATOM 1314 N N . LYS A 1 96 ? -5.220 52.663 30.452 1.00 14.51 120 LYS A N 1
ATOM 1315 C CA . LYS A 1 96 ? -6.643 52.979 30.616 1.00 16.70 120 LYS A CA 1
ATOM 1316 C C . LYS A 1 96 ? -7.539 52.033 29.820 1.00 16.96 120 LYS A C 1
ATOM 1317 O O . LYS A 1 96 ? -8.653 51.750 30.228 1.00 19.90 120 LYS A O 1
ATOM 1336 N N . THR A 1 97 ? -7.045 51.514 28.701 1.00 15.24 121 THR A N 1
ATOM 1337 C CA . THR A 1 97 ? -7.844 50.600 27.889 1.00 16.60 121 THR A CA 1
ATOM 1338 C C . THR A 1 97 ? -7.899 49.186 28.460 1.00 17.36 121 THR A C 1
ATOM 1339 O O . THR A 1 97 ? -8.898 48.473 28.282 1.00 23.22 121 THR A O 1
ATOM 1350 N N . VAL A 1 98 ? -6.834 48.769 29.141 1.00 14.68 122 VAL A N 1
ATOM 1351 C CA . VAL A 1 98 ? -6.777 47.416 29.673 1.00 15.23 122 VAL A CA 1
ATOM 1352 C C . VAL A 1 98 ? -7.113 47.351 31.171 1.00 14.71 122 VAL A C 1
ATOM 1353 O O . VAL A 1 98 ? -7.385 46.274 31.684 1.00 15.85 122 VAL A O 1
ATOM 1366 N N . ASP A 1 99 ? -7.109 48.493 31.863 1.00 14.23 123 ASP A N 1
ATOM 1367 C CA . ASP A 1 99 ? -7.277 48.538 33.318 1.00 14.36 123 ASP A CA 1
ATOM 1368 C C . ASP A 1 99 ? -8.041 49.815 33.685 1.00 14.40 123 ASP A C 1
ATOM 1369 O O . ASP A 1 99 ? -7.489 50.753 34.256 1.00 14.57 123 ASP A O 1
ATOM 1378 N N . PRO A 1 100 ? -9.330 49.862 33.343 1.00 15.20 124 PRO A N 1
ATOM 1379 C CA . PRO A 1 100 ? -10.108 51.082 33.551 1.00 17.58 124 PRO A CA 1
ATOM 1380 C C . PRO A 1 100 ? -10.252 51.477 35.023 1.00 17.09 124 PRO A C 1
ATOM 1381 O O . PRO A 1 100 ? -10.516 52.650 35.298 1.00 21.46 124 PRO A O 1
ATOM 1392 N N . GLU A 1 101 ? -10.065 50.539 35.950 1.00 14.79 125 GLU A N 1
ATOM 1393 C CA . GLU A 1 101 ? -10.179 50.863 37.386 1.00 16.33 125 GLU A CA 1
ATOM 1394 C C . GLU A 1 101 ? -8.825 51.217 37.996 1.00 14.95 125 GLU A C 1
ATOM 1395 O O . GLU A 1 101 ? -8.704 51.416 39.211 1.00 15.38 125 GLU A O 1
ATOM 1407 N N . HIS A 1 102 ? -7.802 51.271 37.148 1.00 12.18 126 HIS A N 1
ATOM 1408 C CA . HIS A 1 102 ? -6.463 51.689 37.558 1.00 12.10 126 HIS A CA 1
ATOM 1409 C C . HIS A 1 102 ? -5.961 50.928 38.774 1.00 12.25 126 HIS A C 1
ATOM 1410 O O . HIS A 1 102 ? -5.412 51.499 39.729 1.00 14.62 126 HIS A O 1
ATOM 1425 N N . LYS A 1 103 ? -6.105 49.610 38.727 1.00 12.89 127 LYS A N 1
ATOM 1426 C CA . LYS A 1 103 ? -5.564 48.755 39.764 1.00 14.86 127 LYS A CA 1
ATOM 1427 C C . LYS A 1 103 ? -4.075 48.528 39.632 1.00 17.09 127 LYS A C 1
ATOM 1428 O O . LYS A 1 103 ? -3.437 48.111 40.585 1.00 27.59 127 LYS A O 1
ATOM 1447 N N . ILE A 1 104 ? -3.517 48.802 38.462 1.00 12.42 128 ILE A N 1
ATOM 1448 C CA . ILE A 1 104 ? -2.121 48.499 38.176 1.00 13.72 128 ILE A CA 1
ATOM 1449 C C . ILE A 1 104 ? -1.386 49.787 37.821 1.00 13.85 128 ILE A C 1
ATOM 1450 O O . ILE A 1 104 ? -1.860 50.571 37.003 1.00 14.66 128 ILE A O 1
ATOM 1466 N N . ARG A 1 105 ? -0.253 50.023 38.467 1.00 12.65 129 ARG A N 1
ATOM 1467 C CA . ARG A 1 105 ? 0.603 51.147 38.147 1.00 12.62 129 ARG A CA 1
ATOM 1468 C C . ARG A 1 105 ? 1.293 50.870 36.814 1.00 12.77 129 ARG A C 1
ATOM 1469 O O . ARG A 1 105 ? 1.920 49.835 36.646 1.00 14.54 129 ARG A O 1
ATOM 1490 N N . MET A 1 106 ? 1.193 51.824 35.897 1.00 12.03 130 MET A N 1
ATOM 1491 C CA . MET A 1 106 ? 1.737 51.665 34.562 1.00 12.50 130 MET A CA 1
ATOM 1492 C C . MET A 1 106 ? 3.027 52.434 34.461 1.00 11.86 130 MET A C 1
ATOM 1493 O O . MET A 1 106 ? 3.022 53.661 34.328 1.00 14.06 130 MET A O 1
ATOM 1507 N N . LEU A 1 107 ? 4.128 51.698 34.548 1.00 11.35 131 LEU A N 1
ATOM 1508 C CA . LEU A 1 107 ? 5.457 52.262 34.603 1.00 11.61 131 LEU A CA 1
ATOM 1509 C C . LEU A 1 107 ? 6.145 52.184 33.231 1.00 12.61 131 LEU A C 1
ATOM 1510 O O . LEU A 1 107 ? 6.275 51.125 32.646 1.00 14.33 131 LEU A O 1
ATOM 1526 N N . ALA A 1 108 ? 6.568 53.338 32.752 1.00 11.49 132 ALA A N 1
ATOM 1527 C CA . ALA A 1 108 ? 7.237 53.452 31.461 1.00 13.10 132 ALA A CA 1
ATOM 1528 C C . ALA A 1 108 ? 8.740 53.505 31.655 1.00 13.26 132 ALA A C 1
ATOM 1529 O O . ALA A 1 108 ? 9.269 54.481 32.187 1.00 13.48 132 ALA A O 1
ATOM 1536 N N . ASP A 1 109 ? 9.408 52.421 31.301 1.00 13.63 133 ASP A N 1
ATOM 1537 C CA . ASP A 1 109 ? 10.876 52.338 31.308 1.00 14.00 133 ASP A CA 1
ATOM 1538 C C . ASP A 1 109 ? 11.374 52.935 29.996 1.00 14.27 133 ASP A C 1
ATOM 1539 O O . ASP A 1 109 ? 11.890 52.241 29.100 1.00 14.89 133 ASP A O 1
ATOM 1548 N N . MET A 1 110 ? 11.200 54.240 29.877 1.00 14.42 134 MET A N 1
ATOM 1549 C CA . MET A 1 110 ? 11.203 54.871 28.565 1.00 14.88 134 MET A CA 1
ATOM 1550 C C . MET A 1 110 ? 12.527 54.745 27.823 1.00 18.12 134 MET A C 1
ATOM 1551 O O . MET A 1 110 ? 12.539 54.637 26.595 1.00 17.07 134 MET A O 1
ATOM 1565 N N . HIS A 1 111 ? 13.633 54.809 28.557 1.00 16.21 135 HIS A N 1
ATOM 1566 C CA . HIS A 1 111 ? 14.959 54.708 27.957 1.00 18.76 135 HIS A CA 1
ATOM 1567 C C . HIS A 1 111 ? 15.465 53.271 27.960 1.00 16.90 135 HIS A C 1
ATOM 1568 O O . HIS A 1 111 ? 16.581 53.008 27.517 1.00 21.65 135 HIS A O 1
ATOM 1583 N N . GLY A 1 112 ? 14.655 52.349 28.482 1.00 16.23 136 GLY A N 1
ATOM 1584 C CA . GLY A 1 112 ? 15.053 50.966 28.641 1.00 16.65 136 GLY A CA 1
ATOM 1585 C C . GLY A 1 112 ? 16.112 50.766 29.717 1.00 17.80 136 GLY A C 1
ATOM 1586 O O . GLY A 1 112 ? 16.738 49.705 29.795 1.00 18.53 136 GLY A O 1
ATOM 1590 N N . GLU A 1 113 ? 16.272 51.750 30.591 1.00 17.20 137 GLU A N 1
ATOM 1591 C CA . GLU A 1 113 ? 17.336 51.682 31.578 1.00 19.08 137 GLU A CA 1
ATOM 1592 C C . GLU A 1 113 ? 17.104 50.575 32.616 1.00 19.36 137 GLU A C 1
ATOM 1593 O O . GLU A 1 113 ? 18.040 49.864 32.995 1.00 18.55 137 GLU A O 1
ATOM 1605 N N . PHE A 1 114 ? 15.864 50.430 33.085 1.00 17.37 138 PHE A N 1
ATOM 1606 C CA . PHE A 1 114 ? 15.561 49.413 34.083 1.00 16.89 138 PHE A CA 1
ATOM 1607 C C . PHE A 1 114 ? 15.735 48.029 33.486 1.00 16.36 138 PHE A C 1
ATOM 1608 O O . PHE A 1 114 ? 16.329 47.137 34.093 1.00 17.65 138 PHE A O 1
ATOM 1625 N N . THR A 1 115 ? 15.219 47.875 32.273 1.00 16.81 139 THR A N 1
ATOM 1626 C CA . THR A 1 115 ? 15.301 46.624 31.554 1.00 19.11 139 THR A CA 1
ATOM 1627 C C . THR A 1 115 ? 16.762 46.203 31.327 1.00 20.67 139 THR A C 1
ATOM 1628 O O . THR A 1 115 ? 17.140 45.045 31.551 1.00 22.62 139 THR A O 1
ATOM 1639 N N . ARG A 1 116 ? 17.604 47.147 30.923 1.00 19.43 140 ARG A N 1
ATOM 1640 C CA . ARG A 1 116 ? 19.013 46.829 30.732 1.00 20.26 140 ARG A CA 1
ATOM 1641 C C . ARG A 1 116 ? 19.678 46.482 32.059 1.00 22.42 140 ARG A C 1
ATOM 1642 O O . ARG A 1 116 ? 20.492 45.557 32.118 1.00 25.64 140 ARG A O 1
ATOM 1663 N N . ALA A 1 117 ? 19.344 47.214 33.123 1.00 19.68 141 ALA A N 1
ATOM 1664 C CA . ALA A 1 117 ? 19.973 46.992 34.411 1.00 22.03 141 ALA A CA 1
ATOM 1665 C C . ALA A 1 117 ? 19.571 45.620 34.936 1.00 19.79 141 ALA A C 1
ATOM 1666 O O . ALA A 1 117 ? 20.365 44.927 35.570 1.00 26.95 141 ALA A O 1
ATOM 1673 N N . LEU A 1 118 ? 18.343 45.220 34.644 1.00 22.07 142 LEU A N 1
ATOM 1674 C CA . LEU A 1 118 ? 17.818 43.950 35.111 1.00 23.81 142 LEU A CA 1
ATOM 1675 C C . LEU A 1 118 ? 18.337 42.796 34.249 1.00 30.25 142 LEU A C 1
ATOM 1676 O O . LEU A 1 118 ? 18.297 41.633 34.658 1.00 29.97 142 LEU A O 1
ATOM 1692 N N . GLY A 1 119 ? 18.820 43.121 33.051 1.00 27.72 143 GLY A N 1
ATOM 1693 C CA . GLY A 1 119 ? 19.324 42.120 32.126 1.00 30.02 143 GLY A CA 1
ATOM 1694 C C . GLY A 1 119 ? 18.242 41.423 31.303 1.00 24.78 143 GLY A C 1
ATOM 1695 O O . GLY A 1 119 ? 18.421 40.285 30.871 1.00 29.04 143 GLY A O 1
ATOM 1699 N N . THR A 1 120 ? 17.122 42.098 31.074 1.00 22.77 144 THR A N 1
ATOM 1700 C CA . THR A 1 120 ? 15.971 41.459 30.449 1.00 23.56 144 THR A CA 1
ATOM 1701 C C . THR A 1 120 ? 15.668 42.052 29.072 1.00 22.33 144 THR A C 1
ATOM 1702 O O . THR A 1 120 ? 14.537 42.010 28.593 1.00 24.00 144 THR A O 1
ATOM 1713 N N . GLU A 1 121 ? 16.682 42.619 28.440 1.00 25.92 145 GLU A N 1
ATOM 1714 C CA . GLU A 1 121 ? 16.537 43.130 27.088 1.00 24.93 145 GLU A CA 1
ATOM 1715 C C . GLU A 1 121 ? 16.178 42.035 26.079 1.00 21.63 145 GLU A C 1
ATOM 1716 O O . GLU A 1 121 ? 16.738 40.930 26.084 1.00 29.47 145 GLU A O 1
ATOM 1728 N N . LEU A 1 122 ? 15.261 42.396 25.193 1.00 21.01 146 LEU A N 1
ATOM 1729 C CA . LEU A 1 122 ? 14.831 41.583 24.075 1.00 25.29 146 LEU A CA 1
ATOM 1730 C C . LEU A 1 122 ? 15.473 42.162 22.824 1.00 28.08 146 LEU A C 1
ATOM 1731 O O . LEU A 1 122 ? 15.578 43.385 22.689 1.00 27.18 146 LEU A O 1
ATOM 1747 N N . ASP A 1 123 ? 15.897 41.290 21.916 1.00 29.01 147 ASP A N 1
ATOM 1748 C CA . ASP A 1 123 ? 16.434 41.697 20.627 1.00 30.67 147 ASP A CA 1
ATOM 1749 C C . ASP A 1 123 ? 15.251 41.947 19.688 1.00 24.12 147 ASP A C 1
ATOM 1750 O O . ASP A 1 123 ? 14.898 41.079 18.895 1.00 34.52 147 ASP A O 1
ATOM 1759 N N . SER A 1 124 ? 14.649 43.129 19.764 1.00 20.51 148 SER A N 1
ATOM 1760 C CA . SER A 1 124 ? 13.383 43.388 19.071 1.00 18.91 148 SER A CA 1
ATOM 1761 C C . SER A 1 124 ? 13.397 44.572 18.105 1.00 20.16 148 SER A C 1
ATOM 1762 O O . SER A 1 124 ? 12.349 45.006 17.659 1.00 19.56 148 SER A O 1
ATOM 1770 N N . SER A 1 125 ? 14.574 45.118 17.828 1.00 21.46 149 SER A N 1
ATOM 1771 C CA . SER A 1 125 ? 14.704 46.331 17.020 1.00 20.16 149 SER A CA 1
ATOM 1772 C C . SER A 1 125 ? 14.095 46.211 15.636 1.00 22.87 149 SER A C 1
ATOM 1773 O O . SER A 1 125 ? 13.521 47.168 15.125 1.00 21.37 149 SER A O 1
ATOM 1781 N N . LYS A 1 126 ? 14.230 45.043 15.023 1.00 20.30 150 LYS A N 1
ATOM 1782 C CA . LYS A 1 126 ? 13.710 44.832 13.674 1.00 22.27 150 LYS A CA 1
ATOM 1783 C C . LYS A 1 126 ? 12.192 44.878 13.661 1.00 23.09 150 LYS A C 1
ATOM 1784 O O . LYS A 1 126 ? 11.578 45.330 12.698 1.00 29.08 150 LYS A O 1
ATOM 1803 N N . MET A 1 127 ? 11.578 44.372 14.719 1.00 19.05 151 MET A N 1
ATOM 1804 C CA . MET A 1 127 ? 10.124 44.284 14.788 1.00 22.27 151 MET A CA 1
ATOM 1805 C C . MET A 1 127 ? 9.490 45.571 15.316 1.00 17.67 151 MET A C 1
ATOM 1806 O O . MET A 1 127 ? 8.407 45.934 14.892 1.00 18.41 151 MET A O 1
ATOM 1820 N N . LEU A 1 128 ? 10.159 46.239 16.260 1.00 17.67 152 LEU A N 1
ATOM 1821 C CA . LEU A 1 128 ? 9.514 47.272 17.074 1.00 19.30 152 LEU A CA 1
ATOM 1822 C C . LEU A 1 128 ? 10.324 48.561 17.176 1.00 23.88 152 LEU A C 1
ATOM 1823 O O . LEU A 1 128 ? 9.909 49.505 17.852 1.00 28.63 152 LEU A O 1
ATOM 1839 N N . GLY A 1 129 ? 11.486 48.591 16.527 1.00 17.82 153 GLY A N 1
ATOM 1840 C CA . GLY A 1 129 ? 12.272 49.813 16.423 1.00 20.49 153 GLY A CA 1
ATOM 1841 C C . GLY A 1 129 ? 13.376 49.939 17.457 1.00 24.83 153 GLY A C 1
ATOM 1842 O O . GLY A 1 129 ? 14.353 50.637 17.247 1.00 26.67 153 GLY A O 1
ATOM 1846 N N . ASN A 1 130 ? 13.194 49.286 18.591 1.00 21.55 154 ASN A N 1
ATOM 1847 C CA . ASN A 1 130 ? 14.139 49.331 19.690 1.00 20.90 154 ASN A CA 1
ATOM 1848 C C . ASN A 1 130 ? 14.009 48.036 20.501 1.00 18.55 154 ASN A C 1
ATOM 1849 O O . ASN A 1 130 ? 13.150 47.192 20.205 1.00 20.25 154 ASN A O 1
ATOM 1860 N N . ASN A 1 131 ? 14.866 47.879 21.506 1.00 19.06 155 ASN A N 1
ATOM 1861 C CA . ASN A 1 131 ? 14.878 46.688 22.331 1.00 21.60 155 ASN A CA 1
ATOM 1862 C C . ASN A 1 131 ? 13.916 46.855 23.483 1.00 20.90 155 ASN A C 1
ATOM 1863 O O . ASN A 1 131 ? 13.971 47.832 24.225 1.00 25.73 155 ASN A O 1
ATOM 1874 N N . ARG A 1 132 ? 13.010 45.905 23.600 1.00 17.13 156 ARG A N 1
ATOM 1875 C CA . ARG A 1 132 ? 11.987 45.944 24.613 1.00 16.75 156 ARG A CA 1
ATOM 1876 C C . ARG A 1 132 ? 12.392 44.976 25.702 1.00 19.81 156 ARG A C 1
ATOM 1877 O O . ARG A 1 132 ? 13.492 44.442 25.698 1.00 27.81 156 ARG A O 1
ATOM 1898 N N . SER A 1 133 ? 11.508 44.763 26.653 1.00 17.39 157 SER A N 1
ATOM 1899 C CA . SER A 1 133 ? 11.787 43.826 27.726 1.00 18.13 157 SER A CA 1
ATOM 1900 C C . SER A 1 133 ? 11.212 42.465 27.425 1.00 17.17 157 SER A C 1
ATOM 1901 O O . SER A 1 133 ? 10.108 42.365 26.895 1.00 18.05 157 SER A O 1
ATOM 1909 N N . ARG A 1 134 ? 11.928 41.429 27.840 1.00 18.84 158 ARG A N 1
ATOM 1910 C CA . ARG A 1 134 ? 11.362 40.098 27.939 1.00 20.23 158 ARG A CA 1
ATOM 1911 C C . ARG A 1 134 ? 10.318 40.104 29.027 1.00 17.42 158 ARG A C 1
ATOM 1912 O O . ARG A 1 134 ? 10.331 40.983 29.888 1.00 18.17 158 ARG A O 1
ATOM 1933 N N . ARG A 1 135 ? 9.443 39.104 29.016 1.00 20.83 159 ARG A N 1
ATOM 1934 C CA . ARG A 1 135 ? 8.386 38.985 29.998 1.00 19.97 159 ARG A CA 1
ATOM 1935 C C . ARG A 1 135 ? 8.877 38.299 31.270 1.00 19.90 159 ARG A C 1
ATOM 1936 O O . ARG A 1 135 ? 9.504 37.224 31.217 1.00 25.53 159 ARG A O 1
ATOM 1957 N N . TYR A 1 136 ? 8.602 38.937 32.402 1.00 18.52 160 TYR A N 1
ATOM 1958 C CA . TYR A 1 136 ? 8.830 38.353 33.715 1.00 17.73 160 TYR A CA 1
ATOM 1959 C C . TYR A 1 136 ? 7.739 38.806 34.681 1.00 16.83 160 TYR A C 1
ATOM 1960 O O . TYR A 1 136 ? 6.978 39.739 34.415 1.00 15.32 160 TYR A O 1
ATOM 1978 N N . ALA A 1 137 ? 7.666 38.144 35.822 1.00 17.69 161 ALA A N 1
ATOM 1979 C CA . ALA A 1 137 ? 6.815 38.578 36.930 1.00 15.80 161 ALA A CA 1
ATOM 1980 C C . ALA A 1 137 ? 7.580 38.294 38.217 1.00 16.23 161 ALA A C 1
ATOM 1981 O O . ALA A 1 137 ? 8.092 37.192 38.405 1.00 21.91 161 ALA A O 1
ATOM 1988 N N . MET A 1 138 ? 7.654 39.287 39.098 1.00 17.48 162 MET A N 1
ATOM 1989 C CA . MET A 1 138 ? 8.399 39.155 40.328 1.00 15.55 162 MET A CA 1
ATOM 1990 C C . MET A 1 138 ? 7.578 39.607 41.498 1.00 15.43 162 MET A C 1
ATOM 1991 O O . MET A 1 138 ? 6.778 40.541 41.391 1.00 16.83 162 MET A O 1
ATOM 2005 N N . LEU A 1 139 ? 7.805 38.946 42.624 1.00 15.32 163 LEU A N 1
ATOM 2006 C CA . LEU A 1 139 ? 7.300 39.410 43.897 1.00 15.70 163 LEU A CA 1
ATOM 2007 C C . LEU A 1 139 ? 8.395 40.252 44.542 1.00 15.80 163 LEU A C 1
ATOM 2008 O O . LEU A 1 139 ? 9.560 39.848 44.589 1.00 15.77 163 LEU A O 1
ATOM 2024 N N . ILE A 1 140 ? 8.007 41.416 45.048 1.00 16.67 164 ILE A N 1
ATOM 2025 C CA . ILE A 1 140 ? 8.933 42.354 45.626 1.00 15.26 164 ILE A CA 1
ATOM 2026 C C . ILE A 1 140 ? 8.525 42.608 47.081 1.00 16.00 164 ILE A C 1
ATOM 2027 O O . ILE A 1 140 ? 7.359 42.624 47.421 1.00 16.64 164 ILE A O 1
ATOM 2043 N N . ASP A 1 141 ? 9.510 42.807 47.943 1.00 16.11 165 ASP A N 1
ATOM 2044 C CA . ASP A 1 141 ? 9.284 43.178 49.339 1.00 19.26 165 ASP A CA 1
ATOM 2045 C C . ASP A 1 141 ? 10.317 44.241 49.700 1.00 15.50 165 ASP A C 1
ATOM 2046 O O . ASP A 1 141 ? 11.504 43.946 49.769 1.00 17.80 165 ASP A O 1
ATOM 2055 N N . ASP A 1 142 ? 9.874 45.487 49.841 1.00 16.25 166 ASP A N 1
ATOM 2056 C CA . ASP A 1 142 ? 10.784 46.585 50.207 1.00 17.46 166 ASP A CA 1
ATOM 2057 C C . ASP A 1 142 ? 11.952 46.613 49.242 1.00 17.21 166 ASP A C 1
ATOM 2058 O O . ASP A 1 142 ? 13.103 46.751 49.635 1.00 17.09 166 ASP A O 1
ATOM 2067 N N . ASN A 1 143 ? 11.618 46.505 47.965 1.00 16.52 167 ASN A N 1
ATOM 2068 C CA . ASN A 1 143 ? 12.560 46.574 46.847 1.00 14.92 167 ASN A CA 1
ATOM 2069 C C . ASN A 1 143 ? 13.510 45.407 46.669 1.00 16.81 167 ASN A C 1
ATOM 2070 O O . ASN A 1 143 ? 14.371 45.438 45.790 1.00 18.56 167 ASN A O 1
ATOM 2081 N N . LYS A 1 144 ? 13.294 44.352 47.444 1.00 17.02 168 LYS A N 1
ATOM 2082 C CA . LYS A 1 144 ? 14.053 43.126 47.295 1.00 18.45 168 LYS A CA 1
ATOM 2083 C C . LYS A 1 144 ? 13.205 42.084 46.558 1.00 16.87 168 LYS A C 1
ATOM 2084 O O . LYS A 1 144 ? 11.998 41.993 46.760 1.00 20.71 168 LYS A O 1
ATOM 2103 N N . ILE A 1 145 ? 13.845 41.273 4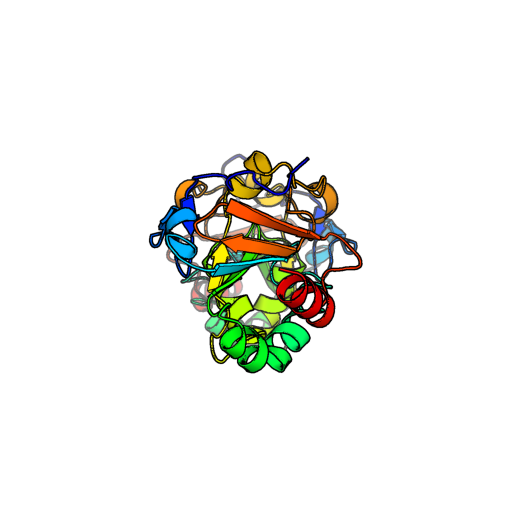5.728 1.00 19.11 169 ILE A N 1
ATOM 2104 C CA . ILE A 1 145 ? 13.134 40.239 44.995 1.00 23.57 169 ILE A CA 1
ATOM 2105 C C . ILE A 1 145 ? 12.870 39.044 45.908 1.00 21.35 169 ILE A C 1
ATOM 2106 O O . ILE A 1 145 ? 13.797 38.494 46.508 1.00 27.59 169 ILE A O 1
ATOM 2122 N N . ARG A 1 146 ? 11.601 38.683 46.064 1.00 19.58 170 ARG A N 1
ATOM 2123 C CA . ARG A 1 146 ? 11.220 37.497 46.844 1.00 23.67 170 ARG A CA 1
ATOM 2124 C C . ARG A 1 146 ? 10.982 36.274 45.967 1.00 22.92 170 ARG A C 1
ATOM 2125 O O . ARG A 1 146 ? 11.142 35.149 46.423 1.00 26.97 170 ARG A O 1
ATOM 2146 N N . SER A 1 147 ? 10.606 36.506 44.717 1.00 21.75 171 SER A N 1
ATOM 2147 C CA . SER A 1 147 ? 10.316 35.437 43.759 1.00 21.99 171 SER A CA 1
ATOM 2148 C C . SER A 1 147 ? 10.453 35.945 42.330 1.00 24.60 171 SER A C 1
ATOM 2149 O O . SER A 1 147 ? 10.109 37.090 42.056 1.00 22.86 171 SER A O 1
ATOM 2157 N N . VAL A 1 148 ? 10.936 35.096 41.419 1.00 26.85 172 VAL A N 1
ATOM 2158 C CA . VAL A 1 148 ? 11.044 35.454 40.007 1.00 33.17 172 VAL A CA 1
ATOM 2159 C C . VAL A 1 148 ? 10.516 34.364 39.088 1.00 34.96 172 VAL A C 1
ATOM 2160 O O . VAL A 1 148 ? 10.876 33.193 39.220 1.00 40.75 172 VAL A O 1
ATOM 2173 N N . SER A 1 149 ? 9.706 34.781 38.122 1.00 33.85 173 SER A N 1
ATOM 2174 C CA . SER A 1 149 ? 9.132 33.895 37.120 1.00 35.42 173 SER A CA 1
ATOM 2175 C C . SER A 1 149 ? 9.292 34.462 35.711 1.00 36.43 173 SER A C 1
ATOM 2176 O O . SER A 1 149 ? 9.315 35.691 35.512 1.00 32.33 173 SER A O 1
ATOM 2184 N N . THR A 1 150 ? 9.393 33.550 34.743 1.00 39.78 174 THR A N 1
ATOM 2185 C CA . THR A 1 150 ? 9.372 33.883 33.318 1.00 42.04 174 THR A CA 1
ATOM 2186 C C . THR A 1 150 ? 8.410 32.947 32.579 1.00 44.11 174 THR A C 1
ATOM 2187 O O . THR A 1 150 ? 7.796 32.076 33.192 1.00 32.11 174 THR A O 1
ATOM 2198 N N . GLU A 1 151 ? 8.273 33.128 31.268 1.00 40.18 175 GLU A N 1
ATOM 2199 C CA . GLU A 1 151 ? 7.383 32.285 30.472 1.00 54.31 175 GLU A CA 1
ATOM 2200 C C . GLU A 1 151 ? 7.621 30.813 30.810 1.00 49.26 175 GLU A C 1
ATOM 2201 O O . GLU A 1 151 ? 8.767 30.388 30.928 1.00 42.93 175 GLU A O 1
ATOM 2213 N N . PRO A 1 152 ? 6.540 30.030 30.969 1.00 55.17 176 PRO A N 1
ATOM 2214 C CA . PRO A 1 152 ? 5.139 30.431 30.833 1.00 57.40 176 PRO A CA 1
ATOM 2215 C C . PRO A 1 152 ? 4.474 30.793 32.163 1.00 52.48 176 PRO A C 1
ATOM 2216 O O . PRO A 1 152 ? 3.277 31.073 32.182 1.00 50.47 176 PRO A O 1
ATOM 2227 N N . ASP A 1 153 ? 5.238 30.784 33.251 1.00 46.25 177 ASP A N 1
ATOM 2228 C CA . ASP A 1 153 ? 4.702 31.047 34.587 1.00 50.11 177 ASP A CA 1
ATOM 2229 C C . ASP A 1 153 ? 4.458 32.519 34.888 1.00 41.64 177 ASP A C 1
ATOM 2230 O O . ASP A 1 153 ? 4.814 32.987 35.970 1.00 41.31 177 ASP A O 1
ATOM 2239 N N . ILE A 1 154 ? 3.841 33.245 33.959 1.00 35.20 178 ILE A N 1
ATOM 2240 C CA . ILE A 1 154 ? 3.621 34.686 34.142 1.00 30.74 178 ILE A CA 1
ATOM 2241 C C . ILE A 1 154 ? 2.133 35.020 34.112 1.00 35.20 178 ILE A C 1
ATOM 2242 O O . ILE A 1 154 ? 1.742 36.133 33.768 1.00 25.96 178 ILE A O 1
ATOM 2258 N N . THR A 1 155 ? 1.302 34.057 34.499 1.00 35.10 179 THR A N 1
ATOM 2259 C CA . THR A 1 155 ? -0.135 34.286 34.568 1.00 27.75 179 THR A CA 1
ATOM 2260 C C . THR A 1 155 ? -0.503 34.898 35.919 1.00 25.46 179 THR A C 1
ATOM 2261 O O . THR A 1 155 ? 0.328 34.980 36.820 1.00 26.19 179 THR A O 1
ATOM 2272 N N . GLY A 1 156 ? -1.750 35.338 36.074 1.00 25.17 180 GLY A N 1
ATOM 2273 C CA . GLY A 1 156 ? -2.184 35.834 37.370 1.00 28.66 180 GLY A CA 1
ATOM 2274 C C . GLY A 1 156 ? -2.066 34.760 38.441 1.00 34.72 180 GLY A C 1
ATOM 2275 O O . GLY A 1 156 ? -1.561 34.986 39.555 1.00 31.45 180 GLY A O 1
ATOM 2279 N N . LEU A 1 157 ? -2.557 33.580 38.089 1.00 33.59 181 LEU A N 1
ATOM 2280 C CA . LEU A 1 157 ? -2.560 32.426 38.976 1.00 24.85 181 LEU A CA 1
ATOM 2281 C C . LEU A 1 157 ? -1.151 32.115 39.456 1.00 31.59 181 LEU A C 1
ATOM 2282 O O . LEU A 1 157 ? -0.904 31.871 40.651 1.00 26.85 181 LEU A O 1
ATOM 2298 N N . ALA A 1 158 ? -0.218 32.091 38.520 1.00 29.32 182 ALA A N 1
ATOM 2299 C CA . ALA A 1 158 ? 1.145 31.746 38.873 1.00 30.80 182 ALA A CA 1
ATOM 2300 C C . ALA A 1 158 ? 1.578 32.686 39.988 1.00 28.59 182 ALA A C 1
ATOM 2301 O O . ALA A 1 158 ? 2.228 32.295 40.964 1.00 31.50 182 ALA A O 1
ATOM 2308 N N . CYS A 1 159 ? 1.189 33.943 39.833 1.00 26.15 183 CYS A N 1
ATOM 2309 C CA . CYS A 1 159 ? 1.546 34.953 40.788 1.00 29.76 183 CYS A CA 1
ATOM 2310 C C . CYS A 1 159 ? 0.967 34.686 42.206 1.00 35.42 183 CYS A C 1
ATOM 2311 O O . CYS A 1 159 ? 1.667 34.774 43.229 1.00 27.43 183 CYS A O 1
ATOM 2319 N N . LEU A 1 160 ? -0.310 34.350 42.264 1.00 25.77 184 LEU A N 1
ATOM 2320 C CA . LEU A 1 160 ? -0.960 34.100 43.542 1.00 28.61 184 LEU A CA 1
ATOM 2321 C C . LEU A 1 160 ? -0.380 32.902 44.311 1.00 24.02 184 LEU A C 1
ATOM 2322 O O . LEU A 1 160 ? -0.250 32.942 45.540 1.00 23.83 184 LEU A O 1
ATOM 2338 N N . LEU A 1 161 ? -0.067 31.822 43.610 1.00 24.05 185 LEU A N 1
ATOM 2339 C CA . LEU A 1 161 ? 0.414 30.621 44.289 1.00 23.01 185 LEU A CA 1
ATOM 2340 C C . LEU A 1 161 ? 1.739 30.885 44.974 1.00 24.33 185 LEU A C 1
ATOM 2341 O O . LEU A 1 161 ? 1.965 30.428 46.089 1.00 25.96 185 LEU A O 1
ATOM 2357 N N . SER A 1 162 ? 2.590 31.695 44.341 1.00 28.16 186 SER A N 1
ATOM 2358 C CA . SER A 1 162 ? 3.880 32.049 44.934 1.00 34.30 186 SER A CA 1
ATOM 2359 C C . SER A 1 162 ? 3.672 32.871 46.193 1.00 31.63 186 SER A C 1
ATOM 2360 O O . SER A 1 162 ? 4.301 32.653 47.219 1.00 31.97 186 SER A O 1
ATOM 2368 N N . ILE A 1 163 ? 2.767 33.826 46.112 1.00 28.34 187 ILE A N 1
ATOM 2369 C CA . ILE A 1 163 ? 2.426 34.607 47.283 1.00 25.74 187 ILE A CA 1
ATOM 2370 C C . ILE A 1 163 ? 1.986 33.683 48.419 1.00 28.13 187 ILE A C 1
ATOM 2371 O O . ILE A 1 163 ? 2.451 33.814 49.551 1.00 32.62 187 ILE A O 1
ATOM 2387 N N . GLN A 1 164 ? 1.114 32.729 48.116 1.00 26.34 188 GLN A N 1
ATOM 2388 C CA . GLN A 1 164 ? 0.574 31.871 49.172 1.00 27.93 188 GLN A CA 1
ATOM 2389 C C . GLN A 1 164 ? 1.605 30.928 49.802 1.00 25.76 188 GLN A C 1
ATOM 2390 O O . GLN A 1 164 ? 1.484 30.586 50.980 1.00 29.18 188 GLN A O 1
ATOM 2404 N N . ARG A 1 165 ? 2.619 30.534 49.036 1.00 28.24 189 ARG A N 1
ATOM 2405 C CA . ARG A 1 165 ? 3.700 29.706 49.580 1.00 32.96 189 ARG A CA 1
ATOM 2406 C C . ARG A 1 165 ? 4.380 30.416 50.756 1.00 39.89 189 ARG A C 1
ATOM 2407 O O . ARG A 1 165 ? 4.952 29.781 51.653 1.00 38.03 189 ARG A O 1
ATOM 2428 N N . GLN A 1 166 ? 4.338 31.742 50.745 1.00 38.87 190 GLN A N 1
ATOM 2429 C CA . GLN A 1 166 ? 4.910 32.505 51.841 1.00 37.53 190 GLN A CA 1
ATOM 2430 C C . GLN A 1 166 ? 3.996 32.381 53.054 1.00 36.14 190 GLN A C 1
ATOM 2431 O O . GLN A 1 166 ? 4.461 32.366 54.194 1.00 47.17 190 GLN A O 1
ATOM 2445 N N . PRO B 1 13 ? 16.743 73.036 4.640 1.00 52.63 37 PRO B N 1
ATOM 2446 C CA . PRO B 1 13 ? 15.768 71.972 4.896 1.00 58.71 37 PRO B CA 1
ATOM 2447 C C . PRO B 1 13 ? 15.000 71.596 3.639 1.00 51.34 37 PRO B C 1
ATOM 2448 O O . PRO B 1 13 ? 15.393 71.991 2.539 1.00 38.04 37 PRO B O 1
ATOM 2459 N N . ILE B 1 14 ? 13.927 70.831 3.828 1.00 60.45 38 ILE B N 1
ATOM 2460 C CA . ILE B 1 14 ? 13.012 70.437 2.759 1.00 58.56 38 ILE B CA 1
ATOM 2461 C C . ILE B 1 14 ? 12.629 71.614 1.878 1.00 47.10 38 ILE B C 1
ATOM 2462 O O . ILE B 1 14 ? 12.309 72.682 2.390 1.00 45.14 38 ILE B O 1
ATOM 2478 N N . LYS B 1 15 ? 12.614 71.408 0.562 1.00 39.06 39 LYS B N 1
ATOM 2479 C CA . LYS B 1 15 ? 12.198 72.456 -0.365 1.00 41.21 39 LYS B CA 1
ATOM 2480 C C . LYS B 1 15 ? 11.122 71.971 -1.330 1.00 28.45 39 LYS B C 1
ATOM 2481 O O . LYS B 1 15 ? 11.126 70.804 -1.765 1.00 27.39 39 LYS B O 1
ATOM 2500 N N . VAL B 1 16 ? 10.199 72.869 -1.662 1.00 26.61 40 VAL B N 1
ATOM 2501 C CA . VAL B 1 16 ? 9.252 72.638 -2.748 1.00 25.11 40 VAL B CA 1
ATOM 2502 C C . VAL B 1 16 ? 9.993 72.194 -4.001 1.00 24.03 40 VAL B C 1
ATOM 2503 O O . VAL B 1 16 ? 10.981 72.807 -4.404 1.00 26.30 40 VAL B O 1
ATOM 2516 N N . GLY B 1 17 ? 9.527 71.105 -4.602 1.00 22.45 41 GLY B N 1
ATOM 2517 C CA . GLY B 1 17 ? 10.131 70.567 -5.801 1.00 24.62 41 GLY B CA 1
ATOM 2518 C C . GLY B 1 17 ? 11.023 69.369 -5.527 1.00 24.98 41 GLY B C 1
ATOM 2519 O O . GLY B 1 17 ? 11.395 68.658 -6.441 1.00 24.40 41 GLY B O 1
ATOM 2523 N N . ASP B 1 18 ? 11.401 69.168 -4.272 1.00 22.17 42 ASP B N 1
ATOM 2524 C CA . ASP B 1 18 ? 12.201 68.015 -3.897 1.00 19.34 42 ASP B CA 1
ATOM 2525 C C . ASP B 1 18 ? 11.352 66.754 -3.852 1.00 15.87 42 ASP B C 1
ATOM 2526 O O . ASP B 1 18 ? 10.157 66.822 -3.600 1.00 18.21 42 ASP B O 1
ATOM 2535 N N . ILE B 1 19 ? 11.980 65.610 -4.078 1.00 17.61 43 ILE B N 1
ATOM 2536 C CA . ILE B 1 19 ? 11.301 64.333 -3.929 1.00 18.03 43 ILE B CA 1
ATOM 2537 C C . ILE B 1 19 ? 11.425 63.861 -2.483 1.00 14.90 43 ILE B C 1
ATOM 2538 O O . ILE B 1 19 ? 12.517 63.926 -1.901 1.00 17.85 43 ILE B O 1
ATOM 2554 N N . ILE B 1 20 ? 10.335 63.370 -1.893 1.00 14.62 44 ILE B N 1
ATOM 2555 C CA . ILE B 1 20 ? 10.436 62.880 -0.515 1.00 15.09 44 ILE B CA 1
ATOM 2556 C C . ILE B 1 20 ? 11.349 61.654 -0.459 1.00 14.60 44 ILE B C 1
ATOM 2557 O O . ILE B 1 20 ? 11.516 60.946 -1.447 1.00 14.55 44 ILE B O 1
ATOM 2573 N N . PRO B 1 21 ? 11.981 61.423 0.697 1.00 15.75 45 PRO B N 1
ATOM 2574 C CA . PRO B 1 21 ? 12.842 60.242 0.841 1.00 15.63 45 PRO B CA 1
ATOM 2575 C C . PRO B 1 21 ? 12.144 58.926 0.461 1.00 14.68 45 PRO B C 1
ATOM 2576 O O . PRO B 1 21 ? 11.012 58.700 0.881 1.00 16.18 45 PRO B O 1
ATOM 2587 N N . ASP B 1 22 ? 12.839 58.089 -0.308 1.00 14.67 46 ASP B N 1
ATOM 2588 C CA . ASP B 1 22 ? 12.341 56.785 -0.771 1.00 16.54 46 ASP B CA 1
ATOM 2589 C C . ASP B 1 22 ? 12.810 55.731 0.240 1.00 16.94 46 ASP B C 1
ATOM 2590 O O . ASP B 1 22 ? 13.801 55.040 0.020 1.00 18.14 46 ASP B O 1
ATOM 2599 N N . VAL B 1 23 ? 12.084 55.614 1.350 1.00 13.49 47 VAL B N 1
ATOM 2600 C CA . VAL B 1 23 ? 12.409 54.666 2.421 1.00 16.37 47 VAL B CA 1
ATOM 2601 C C . VAL B 1 23 ? 11.164 53.872 2.856 1.00 14.02 47 VAL B C 1
ATOM 2602 O O . VAL B 1 23 ? 10.046 54.241 2.522 1.00 15.54 47 VAL B O 1
ATOM 2615 N N . LEU B 1 24 ? 11.375 52.748 3.530 1.00 14.69 48 LEU B N 1
ATOM 2616 C CA . LEU B 1 24 ? 10.259 51.948 4.031 1.00 14.00 48 LEU B CA 1
ATOM 2617 C C . LEU B 1 24 ? 9.579 52.608 5.211 1.00 12.30 48 LEU B C 1
ATOM 2618 O O . LEU B 1 24 ? 10.233 53.149 6.095 1.00 14.61 48 LEU B O 1
ATOM 2634 N N . VAL B 1 25 ? 8.266 52.496 5.243 1.00 12.12 49 VAL B N 1
ATOM 2635 C CA . VAL B 1 25 ? 7.498 52.771 6.438 1.00 13.04 49 VAL B CA 1
ATOM 2636 C C . VAL B 1 25 ? 6.587 51.574 6.704 1.00 12.80 49 VAL B C 1
ATOM 2637 O O . VAL B 1 25 ? 6.496 50.657 5.909 1.00 12.93 49 VAL B O 1
ATOM 2650 N N . TYR B 1 26 ? 5.957 51.593 7.875 1.00 11.05 50 TYR B N 1
ATOM 2651 C CA . TYR B 1 26 ? 5.183 50.474 8.383 1.00 11.82 50 TYR B CA 1
ATOM 2652 C C . TYR B 1 26 ? 3.751 50.931 8.601 1.00 11.72 50 TYR B C 1
ATOM 2653 O O . TYR B 1 26 ? 3.472 52.124 8.818 1.00 12.06 50 TYR B O 1
ATOM 2671 N N . GLU B 1 27 ? 2.848 49.985 8.579 1.00 11.37 51 GLU B N 1
ATOM 2672 C CA . GLU B 1 27 ? 1.436 50.297 8.773 1.00 12.20 51 GLU B CA 1
ATOM 2673 C C . GLU B 1 27 ? 0.764 49.083 9.391 1.00 12.01 51 GLU B C 1
ATOM 2674 O O . GLU B 1 27 ? 0.942 47.970 8.892 1.00 12.87 51 GLU B O 1
ATOM 2686 N N . ASP B 1 28 ? 0.031 49.298 10.484 1.00 12.19 52 ASP B N 1
ATOM 2687 C CA . ASP B 1 28 ? -0.717 48.231 11.203 1.00 13.73 52 ASP B CA 1
ATOM 2688 C C . ASP B 1 28 ? 0.156 47.247 11.999 1.00 14.04 52 ASP B C 1
ATOM 2689 O O . ASP B 1 28 ? -0.008 47.117 13.226 1.00 14.92 52 ASP B O 1
ATOM 2698 N N . VAL B 1 29 ? 1.049 46.538 11.318 1.00 13.76 53 VAL B N 1
ATOM 2699 C CA . VAL B 1 29 ? 1.867 45.511 11.952 1.00 12.97 53 VAL B CA 1
ATOM 2700 C C . VAL B 1 29 ? 3.259 45.562 11.337 1.00 13.58 53 VAL B C 1
ATOM 2701 O O . VAL B 1 29 ? 3.432 46.063 10.217 1.00 14.18 53 VAL B O 1
ATOM 2714 N N . PRO B 1 30 ? 4.259 45.052 12.065 1.00 14.67 54 PRO B N 1
ATOM 2715 C CA . PRO B 1 30 ? 5.644 45.136 11.599 1.00 15.72 54 PRO B CA 1
ATOM 2716 C C . PRO B 1 30 ? 5.895 44.457 10.256 1.00 16.06 54 PRO B C 1
ATOM 2717 O O . PRO B 1 30 ? 6.767 44.907 9.515 1.00 17.31 54 PRO B O 1
ATOM 2728 N N . SER B 1 31 ? 5.128 43.419 9.937 1.00 14.96 55 SER B N 1
ATOM 2729 C CA . SER B 1 31 ? 5.354 42.697 8.697 1.00 19.65 55 SER B CA 1
ATOM 2730 C C . SER B 1 31 ? 4.755 43.419 7.503 1.00 17.18 55 SER B C 1
ATOM 2731 O O . SER B 1 31 ? 4.948 43.011 6.354 1.00 20.11 55 SER B O 1
ATOM 2739 N N . LYS B 1 32 ? 4.008 44.490 7.761 1.00 15.40 56 LYS B N 1
ATOM 2740 C CA . LYS B 1 32 ? 3.404 45.267 6.697 1.00 16.30 56 LYS B CA 1
ATOM 2741 C C . LYS B 1 32 ? 4.205 46.538 6.511 1.00 15.59 56 LYS B C 1
ATOM 2742 O O . LYS B 1 32 ? 4.029 47.530 7.227 1.00 17.01 56 LYS B O 1
ATOM 2761 N N . SER B 1 33 ? 5.130 46.491 5.570 1.00 15.22 57 SER B N 1
ATOM 2762 C CA . SER B 1 33 ? 5.977 47.623 5.269 1.00 15.58 57 SER B CA 1
ATOM 2763 C C . SER B 1 33 ? 6.037 47.828 3.766 1.00 13.56 57 SER B C 1
ATOM 2764 O O . SER B 1 33 ? 5.817 46.902 2.984 1.00 15.24 57 SER B O 1
ATOM 2772 N N . PHE B 1 34 ? 6.325 49.062 3.369 1.00 13.50 58 PHE B N 1
ATOM 2773 C CA . PHE B 1 34 ? 6.370 49.378 1.953 1.00 12.58 58 PHE B CA 1
ATOM 2774 C C . PHE B 1 34 ? 7.087 50.695 1.790 1.00 12.81 58 PHE B C 1
ATOM 2775 O O . PHE B 1 34 ? 7.156 51.505 2.721 1.00 13.16 58 PHE B O 1
ATOM 2792 N N . PRO B 1 35 ? 7.616 50.932 0.600 1.00 13.62 59 PRO B N 1
ATOM 2793 C CA . PRO B 1 35 ? 8.186 52.254 0.336 1.00 13.97 59 PRO B CA 1
ATOM 2794 C C . PRO B 1 35 ? 7.112 53.308 0.525 1.00 13.71 59 PRO B C 1
ATOM 2795 O O . PRO B 1 35 ? 6.003 53.161 0.004 1.00 13.92 59 PRO B O 1
ATOM 2806 N N . ILE B 1 36 ? 7.429 54.382 1.243 1.00 12.92 60 ILE B N 1
ATOM 2807 C CA . ILE B 1 36 ? 6.463 55.466 1.388 1.00 13.52 60 ILE B CA 1
ATOM 2808 C C . ILE B 1 36 ? 6.085 56.033 0.024 1.00 11.54 60 ILE B C 1
ATOM 2809 O O . ILE B 1 36 ? 5.000 56.586 -0.143 1.00 12.36 60 ILE B O 1
ATOM 2825 N N . HIS B 1 37 ? 6.966 55.912 -0.963 1.00 12.36 61 HIS B N 1
ATOM 2826 C CA . HIS B 1 37 ? 6.596 56.331 -2.321 1.00 11.77 61 HIS B CA 1
ATOM 2827 C C . HIS B 1 37 ? 5.339 55.631 -2.842 1.00 11.28 61 HIS B C 1
ATOM 2828 O O . HIS B 1 37 ? 4.682 56.161 -3.722 1.00 12.33 61 HIS B O 1
ATOM 2843 N N . ASP B 1 38 ? 5.016 54.443 -2.323 1.00 12.12 62 ASP B N 1
ATOM 2844 C CA . ASP B 1 38 ? 3.804 53.748 -2.765 1.00 12.51 62 ASP B CA 1
ATOM 2845 C C . ASP B 1 38 ? 2.568 54.562 -2.425 1.00 13.26 62 ASP B C 1
ATOM 2846 O O . ASP B 1 38 ? 1.551 54.453 -3.080 1.00 15.40 62 ASP B O 1
ATOM 2855 N N . VAL B 1 39 ? 2.639 55.334 -1.348 1.00 12.33 63 VAL B N 1
ATOM 2856 C CA . VAL B 1 39 ? 1.484 56.068 -0.862 1.00 12.87 63 VAL B CA 1
ATOM 2857 C C . VAL B 1 39 ? 1.079 57.180 -1.826 1.00 12.24 63 VAL B C 1
ATOM 2858 O O . VAL B 1 39 ? -0.121 57.428 -2.021 1.00 14.03 63 VAL B O 1
ATOM 2871 N N . PHE B 1 40 ? 2.067 57.850 -2.435 1.00 12.96 64 PHE B N 1
ATOM 2872 C CA . PHE B 1 40 ? 1.770 59.022 -3.265 1.00 11.63 64 PHE B CA 1
ATOM 2873 C C . PHE B 1 40 ? 2.134 58.848 -4.737 1.00 11.46 64 PHE B C 1
ATOM 2874 O O . PHE B 1 40 ? 2.059 59.795 -5.476 1.00 13.88 64 PHE B O 1
ATOM 2891 N N . ARG B 1 41 ? 2.493 57.628 -5.131 1.00 12.48 65 ARG B N 1
ATOM 2892 C CA . ARG B 1 41 ? 2.934 57.399 -6.504 1.00 12.83 65 ARG B CA 1
ATOM 2893 C C . ARG B 1 41 ? 1.793 57.754 -7.437 1.00 12.75 65 ARG B C 1
ATOM 2894 O O . ARG B 1 41 ? 0.678 57.255 -7.282 1.00 14.90 65 ARG B O 1
ATOM 2915 N N . GLY B 1 42 ? 2.052 58.651 -8.380 1.00 15.18 66 GLY B N 1
ATOM 2916 C CA . GLY B 1 42 ? 1.095 58.943 -9.432 1.00 18.87 66 GLY B CA 1
ATOM 2917 C C . GLY B 1 42 ? -0.133 59.702 -8.968 1.00 19.34 66 GLY B C 1
ATOM 2918 O O . GLY B 1 42 ? -1.116 59.783 -9.703 1.00 25.44 66 GLY B O 1
ATOM 2922 N N . ARG B 1 43 ? -0.089 60.268 -7.765 1.00 16.41 67 ARG B N 1
ATOM 2923 C CA . ARG B 1 43 ? -1.234 61.001 -7.252 1.00 17.94 67 ARG B CA 1
ATOM 2924 C C . ARG B 1 43 ? -0.915 62.145 -6.315 1.00 15.74 67 ARG B C 1
ATOM 2925 O O . ARG B 1 43 ? 0.210 62.313 -5.868 1.00 14.30 67 ARG B O 1
ATOM 2946 N N . LYS B 1 44 ? -1.936 62.942 -6.021 1.00 16.29 68 LYS B N 1
ATOM 2947 C CA . LYS B 1 44 ? -1.833 64.054 -5.108 1.00 17.38 68 LYS B CA 1
ATOM 2948 C C . LYS B 1 44 ? -2.247 63.621 -3.716 1.00 14.59 68 LYS B C 1
ATOM 2949 O O . LYS B 1 44 ? -3.150 62.819 -3.527 1.00 18.02 68 LYS B O 1
ATOM 2968 N N . GLY B 1 45 ? -1.579 64.168 -2.723 1.00 13.42 69 GLY B N 1
ATOM 2969 C CA . GLY B 1 45 ? -1.969 63.898 -1.364 1.00 13.23 69 GLY B CA 1
ATOM 2970 C C . GLY B 1 45 ? -1.359 64.834 -0.355 1.00 13.14 69 GLY B C 1
ATOM 2971 O O . GLY B 1 45 ? -0.643 65.787 -0.674 1.00 13.73 69 GLY B O 1
ATOM 2975 N N . ILE B 1 46 ? -1.714 64.561 0.891 1.00 12.46 70 ILE B N 1
ATOM 2976 C CA . ILE B 1 46 ? -1.262 65.319 2.033 1.00 12.90 70 ILE B CA 1
ATOM 2977 C C . ILE B 1 46 ? -0.475 64.403 2.956 1.00 11.59 70 ILE B C 1
ATOM 2978 O O . ILE B 1 46 ? -0.922 63.302 3.262 1.00 11.73 70 ILE B O 1
ATOM 2994 N N . LEU B 1 47 ? 0.697 64.856 3.412 1.00 11.10 71 LEU B N 1
ATOM 2995 C CA . LEU B 1 47 ? 1.481 64.157 4.427 1.00 10.81 71 LEU B CA 1
ATOM 2996 C C . LEU B 1 47 ? 1.742 65.106 5.577 1.00 11.03 71 LEU B C 1
ATOM 2997 O O . LEU B 1 47 ? 2.307 66.178 5.394 1.00 12.46 71 LEU B O 1
ATOM 3013 N N . PHE B 1 48 ? 1.311 64.722 6.767 1.00 11.08 72 PHE B N 1
ATOM 3014 C CA . PHE B 1 48 ? 1.586 65.524 7.935 1.00 11.85 72 PHE B CA 1
ATOM 3015 C C . PHE B 1 48 ? 2.095 64.651 9.055 1.00 10.86 72 PHE B C 1
ATOM 3016 O O . PHE B 1 48 ? 1.803 63.450 9.116 1.00 12.11 72 PHE B O 1
ATOM 3033 N N . SER B 1 49 ? 2.901 65.246 9.927 1.00 12.1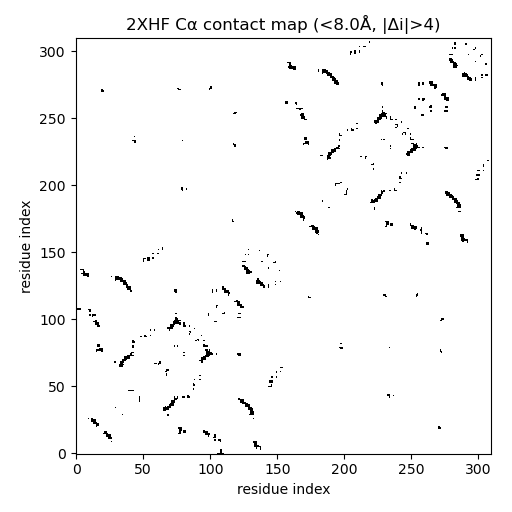7 73 SER B N 1
ATOM 3034 C CA . SER B 1 49 ? 3.498 64.505 11.029 1.00 11.10 73 SER B CA 1
ATOM 3035 C C . SER B 1 49 ? 2.915 64.867 12.371 1.00 11.71 73 SER B C 1
ATOM 3036 O O . SER B 1 49 ? 2.371 65.961 12.568 1.00 13.51 73 SER B O 1
ATOM 3044 N N . VAL B 1 50 ? 3.057 63.937 13.307 1.00 11.30 74 VAL B N 1
ATOM 3045 C CA . VAL B 1 50 ? 2.867 64.242 14.715 1.00 12.05 74 VAL B CA 1
ATOM 3046 C C . VAL B 1 50 ? 4.111 63.800 15.456 1.00 12.71 74 VAL B C 1
ATOM 3047 O O . VAL B 1 50 ? 4.871 62.941 14.987 1.00 12.32 74 VAL B O 1
ATOM 3060 N N . VAL B 1 51 ? 4.284 64.344 16.650 1.00 11.57 75 VAL B N 1
ATOM 3061 C CA . VAL B 1 51 ? 5.445 64.015 17.478 1.00 13.40 75 VAL B CA 1
ATOM 3062 C C . VAL B 1 51 ? 5.349 62.564 17.970 1.00 11.82 75 VAL B C 1
ATOM 3063 O O . VAL B 1 51 ? 6.346 61.839 18.072 1.00 12.92 75 VAL B O 1
ATOM 3076 N N . GLY B 1 52 ? 4.142 62.113 18.230 1.00 11.51 76 GLY B N 1
ATOM 3077 C CA . GLY B 1 52 ? 3.942 60.717 18.534 1.00 11.34 76 GLY B CA 1
ATOM 3078 C C . GLY B 1 52 ? 2.491 60.421 18.786 1.00 10.84 76 GLY B C 1
ATOM 3079 O O . GLY B 1 52 ? 1.734 61.310 19.185 1.00 11.30 76 GLY B O 1
ATOM 3083 N N . ALA B 1 53 ? 2.128 59.159 18.597 1.00 11.73 77 ALA B N 1
ATOM 3084 C CA . ALA B 1 53 ? 0.835 58.667 19.014 1.00 12.39 77 ALA B CA 1
ATOM 3085 C C . ALA B 1 53 ? 0.632 58.987 20.488 1.00 13.00 77 ALA B C 1
ATOM 3086 O O . ALA B 1 53 ? 1.525 58.759 21.304 1.00 13.00 77 ALA B O 1
ATOM 3093 N N . PHE B 1 54 ? -0.531 59.545 20.824 1.00 12.60 78 PHE B N 1
ATOM 3094 C CA . PHE B 1 54 ? -0.927 59.826 22.212 1.00 13.70 78 PHE B CA 1
ATOM 3095 C C . PHE B 1 54 ? -0.163 61.003 22.837 1.00 14.31 78 PHE B C 1
ATOM 3096 O O . PHE B 1 54 ? -0.395 61.341 23.987 1.00 16.74 78 PHE B O 1
ATOM 3113 N N . VAL B 1 55 ? 0.743 61.629 22.105 1.00 13.02 79 VAL B N 1
ATOM 3114 C CA . VAL B 1 55 ? 1.459 62.781 22.648 1.00 15.15 79 VAL B CA 1
ATOM 3115 C C . VAL B 1 55 ? 0.538 63.996 22.604 1.00 13.72 79 VAL B C 1
ATOM 3116 O O . VAL B 1 55 ? -0.114 64.232 21.603 1.00 15.66 79 VAL B O 1
ATOM 3129 N N . PRO B 1 56 ? 0.447 64.766 23.706 1.00 17.59 80 PRO B N 1
ATOM 3130 C CA . PRO B 1 56 ? -0.421 65.947 23.664 1.00 18.97 80 PRO B CA 1
ATOM 3131 C C . PRO B 1 56 ? -0.086 66.837 22.467 1.00 17.06 80 PRO B C 1
ATOM 3132 O O . PRO B 1 56 ? 1.078 67.152 22.222 1.00 18.01 80 PRO B O 1
ATOM 3143 N N . GLY B 1 57 ? -1.126 67.244 21.748 1.00 17.55 81 GLY B N 1
ATOM 3144 C CA . GLY B 1 57 ? -0.976 67.994 20.504 1.00 17.84 81 GLY B CA 1
ATOM 3145 C C . GLY B 1 57 ? -1.205 67.148 19.264 1.00 15.36 81 GLY B C 1
ATOM 3146 O O . GLY B 1 57 ? -1.551 67.683 18.207 1.00 15.42 81 GLY B O 1
ATOM 3150 N N . SER B 1 58 ? -1.018 65.829 19.381 1.00 14.53 82 SER B N 1
ATOM 3151 C CA . SER B 1 58 ? -1.106 64.936 18.217 1.00 13.00 82 SER B CA 1
ATOM 3152 C C . SER B 1 58 ? -2.524 64.843 17.636 1.00 12.76 82 SER B C 1
ATOM 3153 O O . SER B 1 58 ? -2.690 64.456 16.485 1.00 13.86 82 SER B O 1
ATOM 3161 N N . ASN B 1 59 ? -3.529 65.212 18.423 1.00 12.97 83 ASN B N 1
ATOM 3162 C CA . ASN B 1 59 ? -4.891 65.274 17.943 1.00 13.41 83 ASN B CA 1
ATOM 3163 C C . ASN B 1 59 ? -5.430 66.700 17.802 1.00 14.48 83 ASN B C 1
ATOM 3164 O O . ASN B 1 59 ? -6.649 66.912 17.755 1.00 16.13 83 ASN B O 1
ATOM 3175 N N . ASN B 1 60 ? -4.538 67.688 17.705 1.00 14.05 84 ASN B N 1
ATOM 3176 C CA . ASN B 1 60 ? -4.983 69.061 17.555 1.00 15.32 84 ASN B CA 1
ATOM 3177 C C . ASN B 1 60 ? -5.564 69.336 16.187 1.00 14.81 84 ASN B C 1
ATOM 3178 O O . ASN B 1 60 ? -6.400 70.229 16.023 1.00 20.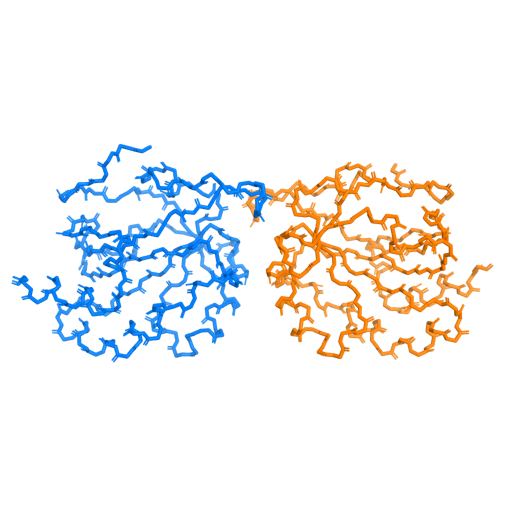08 84 ASN B O 1
ATOM 3189 N N . HIS B 1 61 ? -5.067 68.644 15.177 1.00 13.65 85 HIS B N 1
ATOM 3190 C CA . HIS B 1 61 ? -5.421 68.980 13.792 1.00 13.83 85 HIS B CA 1
ATOM 3191 C C . HIS B 1 61 ? -6.179 67.910 13.051 1.00 14.07 85 HIS B C 1
ATOM 3192 O O . HIS B 1 61 ? -6.896 68.218 12.101 1.00 13.91 85 HIS B O 1
ATOM 3207 N N . ILE B 1 62 ? -6.032 66.661 13.461 1.00 14.69 86 ILE B N 1
ATOM 3208 C CA . ILE B 1 62 ? -6.817 65.599 12.849 1.00 14.42 86 ILE B CA 1
ATOM 3209 C C . ILE B 1 62 ? -8.330 65.913 12.745 1.00 13.65 86 ILE B C 1
ATOM 3210 O O . ILE B 1 62 ? -8.934 65.677 11.705 1.00 13.17 86 ILE B O 1
ATOM 3226 N N . PRO B 1 63 ? -8.946 66.448 13.814 1.00 13.91 87 PRO B N 1
ATOM 3227 C CA . PRO B 1 63 ? -10.369 66.794 13.683 1.00 14.81 87 PRO B CA 1
ATOM 3228 C C . PRO B 1 63 ? -10.616 67.796 12.537 1.00 13.29 87 PRO B C 1
ATOM 3229 O O . PRO B 1 63 ? -11.644 67.720 11.853 1.00 14.79 87 PRO B O 1
ATOM 3240 N N . GLU B 1 64 ? -9.685 68.712 12.329 1.00 14.16 88 GLU B N 1
ATOM 3241 C CA . GLU B 1 64 ? -9.793 69.685 11.234 1.00 15.35 88 GLU B CA 1
ATOM 3242 C C . GLU B 1 64 ? -9.644 69.039 9.860 1.00 13.83 88 GLU B C 1
ATOM 3243 O O . GLU B 1 64 ? -10.406 69.350 8.929 1.00 14.66 88 GLU B O 1
ATOM 3255 N N . TYR B 1 65 ? -8.674 68.130 9.726 1.00 13.45 89 TYR B N 1
ATOM 3256 C CA . TYR B 1 65 ? -8.495 67.400 8.471 1.00 13.41 89 TYR B CA 1
ATOM 3257 C C . TYR B 1 65 ? -9.739 66.573 8.182 1.00 13.19 89 TYR B C 1
ATOM 3258 O O . TYR B 1 65 ? -10.203 66.534 7.043 1.00 13.72 89 TYR B O 1
ATOM 3276 N N . LEU B 1 66 ? -10.299 65.931 9.206 1.00 12.44 90 LEU B N 1
ATOM 3277 C CA . LEU B 1 66 ? -11.465 65.091 8.992 1.00 12.98 90 LEU B CA 1
ATOM 3278 C C . LEU B 1 66 ? -12.672 65.941 8.617 1.00 13.16 90 LEU B C 1
ATOM 3279 O O . LEU B 1 66 ? -13.466 65.547 7.772 1.00 14.73 90 LEU B O 1
ATOM 3295 N N . SER B 1 67 ? -12.795 67.126 9.201 1.00 13.65 91 SER B N 1
ATOM 3296 C CA . SER B 1 67 ? -13.920 67.997 8.878 1.00 15.93 91 SER B CA 1
ATOM 3297 C C . SER B 1 67 ? -13.827 68.471 7.423 1.00 15.36 91 SER B C 1
ATOM 3298 O O . SER B 1 67 ? -14.847 68.681 6.788 1.00 16.76 91 SER B O 1
ATOM 3306 N N . LEU B 1 68 ? -12.609 68.644 6.913 1.00 13.31 92 LEU B N 1
ATOM 3307 C CA . LEU B 1 68 ? -12.394 69.151 5.552 1.00 14.02 92 LEU B CA 1
ATOM 3308 C C . LEU B 1 68 ? -12.145 68.046 4.529 1.00 14.32 92 LEU B C 1
ATOM 3309 O O . LEU B 1 68 ? -11.859 68.335 3.363 1.00 14.08 92 LEU B O 1
ATOM 3325 N N . TYR B 1 69 ? -12.287 66.793 4.950 1.00 13.46 93 TYR B N 1
ATOM 3326 C CA . TYR B 1 69 ? -11.933 65.665 4.124 1.00 14.15 93 TYR B CA 1
ATOM 3327 C C . TYR B 1 69 ? -12.646 65.695 2.767 1.00 12.94 93 TYR B C 1
ATOM 3328 O O . TYR B 1 69 ? -12.001 65.515 1.735 1.00 13.59 93 TYR B O 1
ATOM 3346 N N . ASP B 1 70 ? -13.956 65.916 2.761 1.00 14.80 94 ASP B N 1
ATOM 3347 C CA . ASP B 1 70 ? -14.715 65.926 1.512 1.00 17.01 94 ASP B CA 1
ATOM 3348 C C . ASP B 1 70 ? -14.271 67.075 0.608 1.00 13.13 94 ASP B C 1
ATOM 3349 O O . ASP B 1 70 ? -14.213 66.940 -0.625 1.00 14.34 94 ASP B O 1
ATOM 3358 N N . LYS B 1 71 ? -13.913 68.198 1.212 1.00 14.56 95 LYS B N 1
ATOM 3359 C CA . LYS B 1 71 ? -13.387 69.301 0.436 1.00 15.18 95 LYS B CA 1
ATOM 3360 C C . LYS B 1 71 ? -12.027 68.968 -0.179 1.00 12.80 95 LYS B C 1
ATOM 3361 O O . LYS B 1 71 ? -11.762 69.287 -1.338 1.00 13.89 95 LYS B O 1
ATOM 3380 N N . PHE B 1 72 ? -11.146 68.318 0.576 1.00 12.11 96 PHE B N 1
ATOM 3381 C CA . PHE B 1 72 ? -9.860 67.901 0.019 1.00 12.57 96 PHE B CA 1
ATOM 3382 C C . PHE B 1 72 ? -10.101 66.983 -1.186 1.00 12.22 96 PHE B C 1
ATOM 3383 O O . PHE B 1 72 ? -9.439 67.099 -2.210 1.00 13.51 96 PHE B O 1
ATOM 3400 N N . LYS B 1 73 ? -11.049 66.063 -1.056 1.00 12.59 97 LYS B N 1
ATOM 3401 C CA . LYS B 1 73 ? -11.355 65.125 -2.133 1.00 14.23 97 LYS B CA 1
ATOM 3402 C C . LYS B 1 73 ? -11.866 65.849 -3.377 1.00 14.35 97 LYS B C 1
ATOM 3403 O O . LYS B 1 73 ? -11.481 65.499 -4.485 1.00 15.48 97 LYS B O 1
ATOM 3422 N N . GLU B 1 74 ? -12.687 66.877 -3.189 1.00 15.23 98 GLU B N 1
ATOM 3423 C CA . GLU B 1 74 ? -13.186 67.680 -4.311 1.00 15.64 98 GLU B CA 1
ATOM 3424 C C . GLU B 1 74 ? -12.038 68.315 -5.076 1.00 15.00 98 GLU B C 1
ATOM 3425 O O . GLU B 1 74 ? -12.111 68.529 -6.289 1.00 18.03 98 GLU B O 1
ATOM 3437 N N . GLU B 1 75 ? -10.985 68.656 -4.346 1.00 15.69 99 GLU B N 1
ATOM 3438 C CA . GLU B 1 75 ? -9.775 69.235 -4.909 1.00 17.56 99 GLU B CA 1
ATOM 3439 C C . GLU B 1 75 ? -8.808 68.191 -5.496 1.00 15.69 99 GLU B C 1
ATOM 3440 O O . GLU B 1 75 ? -7.773 68.544 -6.062 1.00 20.47 99 GLU B O 1
ATOM 3452 N N . GLY B 1 76 ? -9.142 66.908 -5.369 1.00 16.28 100 GLY B N 1
ATOM 3453 C CA . GLY B 1 76 ? -8.314 65.831 -5.902 1.00 16.45 100 GLY B CA 1
ATOM 3454 C C . GLY B 1 76 ? -7.270 65.293 -4.930 1.00 15.44 100 GLY B C 1
ATOM 3455 O O . GLY B 1 76 ? -6.446 64.438 -5.281 1.00 17.82 100 GLY B O 1
ATOM 3459 N N . TYR B 1 77 ? -7.311 65.773 -3.698 1.00 13.62 101 TYR B N 1
ATOM 3460 C CA . TYR B 1 77 ? -6.382 65.314 -2.668 1.00 13.68 101 TYR B CA 1
ATOM 3461 C C . TYR B 1 77 ? -7.022 64.261 -1.787 1.00 12.94 101 TYR B C 1
ATOM 3462 O O . TYR B 1 77 ? -7.443 64.528 -0.672 1.00 16.57 101 TYR B O 1
ATOM 3480 N N . HIS B 1 78 ? -7.101 63.050 -2.317 1.00 12.15 102 HIS B N 1
ATOM 3481 C CA . HIS B 1 78 ? -7.826 61.982 -1.642 1.00 13.64 102 HIS B CA 1
ATOM 3482 C C . HIS B 1 78 ? -6.972 61.272 -0.596 1.00 13.43 102 HIS B C 1
ATOM 3483 O O . HIS B 1 78 ? -7.484 60.739 0.390 1.00 15.45 102 HIS B O 1
ATOM 3498 N N . THR B 1 79 ? -5.662 61.276 -0.820 1.00 12.76 103 THR B N 1
ATOM 3499 C CA . THR B 1 79 ? -4.728 60.532 -0.009 1.00 13.45 103 THR B CA 1
ATOM 3500 C C . THR B 1 79 ? -4.180 61.447 1.052 1.00 11.98 103 THR B C 1
ATOM 3501 O O . THR B 1 79 ? -3.507 62.435 0.760 1.00 15.47 103 THR B O 1
ATOM 3512 N N . ILE B 1 80 ? -4.514 61.134 2.295 1.00 11.26 104 ILE B N 1
ATOM 3513 C CA . ILE B 1 80 ? -4.047 61.886 3.442 1.00 11.32 104 ILE B CA 1
ATOM 3514 C C . ILE B 1 80 ? -3.399 60.908 4.402 1.00 11.29 104 ILE B C 1
ATOM 3515 O O . ILE B 1 80 ? -3.966 59.869 4.739 1.00 12.60 104 ILE B O 1
ATOM 3531 N N . ALA B 1 81 ? -2.168 61.217 4.781 1.00 10.62 105 ALA B N 1
ATOM 3532 C CA . ALA B 1 81 ? -1.370 60.320 5.626 1.00 10.27 105 ALA B CA 1
ATOM 3533 C C . ALA B 1 81 ? -0.773 61.104 6.783 1.00 10.03 105 ALA B C 1
ATOM 3534 O O . ALA B 1 81 ? -0.268 62.212 6.603 1.00 11.35 105 ALA B O 1
ATOM 3541 N N . CYS B 1 82 ? -0.844 60.492 7.960 1.00 10.69 106 CYS B N 1
ATOM 3542 C CA . CYS B 1 82 ? -0.195 60.961 9.172 1.00 10.77 106 CYS B CA 1
ATOM 3543 C C . CYS B 1 82 ? 0.991 60.051 9.441 1.00 10.89 106 CYS B C 1
ATOM 3544 O O . CYS B 1 82 ? 0.849 58.829 9.431 1.00 12.54 106 CYS B O 1
ATOM 3552 N N . ILE B 1 83 ? 2.154 60.634 9.703 1.00 10.31 107 ILE B N 1
ATOM 3553 C CA . ILE B 1 83 ? 3.363 59.883 9.974 1.00 10.68 107 ILE B CA 1
ATOM 3554 C C . ILE B 1 83 ? 3.919 60.249 11.360 1.00 11.28 107 ILE B C 1
ATOM 3555 O O . ILE B 1 83 ? 3.938 61.422 11.760 1.00 11.03 107 ILE B O 1
ATOM 3571 N N . ALA B 1 84 ? 4.397 59.241 12.061 1.00 10.69 108 ALA B N 1
ATOM 3572 C CA . ALA B 1 84 ? 5.046 59.435 13.356 1.00 11.00 108 ALA B CA 1
ATOM 3573 C C . ALA B 1 84 ? 6.123 58.407 13.557 1.00 10.74 108 ALA B C 1
ATOM 3574 O O . ALA B 1 84 ? 6.022 57.288 13.053 1.00 11.49 108 ALA B O 1
ATOM 3581 N N . VAL B 1 85 ? 7.089 58.737 14.420 1.00 11.64 109 VAL B N 1
ATOM 3582 C CA . VAL B 1 85 ? 8.107 57.793 14.834 1.00 11.28 109 VAL B CA 1
ATOM 3583 C C . VAL B 1 85 ? 7.541 57.005 16.020 1.00 11.19 109 VAL B C 1
ATOM 3584 O O . VAL B 1 85 ? 7.624 57.427 17.183 1.00 12.54 109 VAL B O 1
ATOM 3597 N N . ASN B 1 86 ? 6.909 55.878 15.683 1.00 11.30 110 ASN B N 1
ATOM 3598 C CA . ASN B 1 86 ? 6.263 54.955 16.604 1.00 11.01 110 ASN B CA 1
ATOM 3599 C C . ASN B 1 86 ? 6.300 53.579 15.944 1.00 10.42 110 ASN B C 1
ATOM 3600 O O . ASN B 1 86 ? 6.411 53.467 14.709 1.00 11.87 110 ASN B O 1
ATOM 3611 N N . ASP B 1 87 ? 6.161 52.522 16.731 1.00 10.87 111 ASP B N 1
ATOM 3612 C CA . ASP B 1 87 ? 5.916 51.175 16.206 1.00 11.91 111 ASP B CA 1
ATOM 3613 C C . ASP B 1 87 ? 4.484 51.109 15.644 1.00 10.93 111 ASP B C 1
ATOM 3614 O O . ASP B 1 87 ? 3.612 51.914 16.007 1.00 11.45 111 ASP B O 1
ATOM 3623 N N . PRO B 1 88 ? 4.247 50.198 14.690 1.00 11.14 112 PRO B N 1
ATOM 3624 C CA . PRO B 1 88 ? 2.958 50.225 14.009 1.00 11.20 112 PRO B CA 1
ATOM 3625 C C . PRO B 1 88 ? 1.800 49.759 14.861 1.00 10.80 112 PRO B C 1
ATOM 3626 O O . PRO B 1 88 ? 0.655 50.148 14.579 1.00 11.50 112 PRO B O 1
ATOM 3637 N N . PHE B 1 89 ? 2.039 48.953 15.887 1.00 11.46 113 PHE B N 1
ATOM 3638 C CA . PHE B 1 89 ? 0.927 48.553 16.735 1.00 12.19 113 PHE B CA 1
ATOM 3639 C C . PHE B 1 89 ? 0.364 49.773 17.463 1.00 11.16 113 PHE B C 1
ATOM 3640 O O . PHE B 1 89 ? -0.851 49.987 17.527 1.00 11.48 113 PHE B O 1
ATOM 3657 N N . VAL B 1 90 ? 1.268 50.572 18.015 1.00 11.79 114 VAL B N 1
ATOM 3658 C CA . VAL B 1 90 ? 0.850 51.774 18.733 1.00 12.39 114 VAL B CA 1
ATOM 3659 C C . VAL B 1 90 ? 0.218 52.764 17.737 1.00 11.87 114 VAL B C 1
ATOM 3660 O O . VAL B 1 90 ? -0.840 53.359 17.996 1.00 11.43 114 VAL B O 1
ATOM 3673 N N . MET B 1 91 ? 0.844 52.942 16.577 1.00 11.64 115 MET B N 1
ATOM 3674 C CA . MET B 1 91 ? 0.322 53.899 15.611 1.00 12.59 115 MET B CA 1
ATOM 3675 C C . MET B 1 91 ? -1.096 53.538 15.157 1.00 11.06 115 MET B C 1
ATOM 3676 O O . MET B 1 91 ? -1.971 54.407 15.102 1.00 12.28 115 MET B O 1
ATOM 3690 N N . ALA B 1 92 ? -1.330 52.259 14.867 1.00 10.38 116 ALA B N 1
ATOM 3691 C CA . ALA B 1 92 ? -2.631 51.822 14.383 1.00 12.06 116 ALA B CA 1
ATOM 3692 C C . ALA B 1 92 ? -3.685 51.963 15.476 1.00 10.66 116 ALA B C 1
ATOM 3693 O O . ALA B 1 92 ? -4.815 52.366 15.215 1.00 12.11 116 ALA B O 1
ATOM 3700 N N . ALA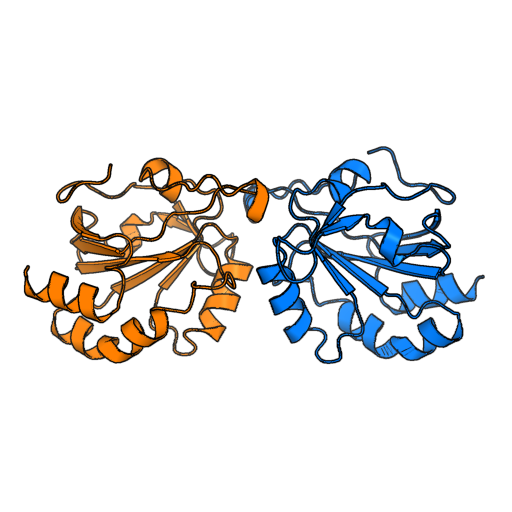 B 1 93 ? -3.333 51.633 16.718 1.00 11.75 117 ALA B N 1
ATOM 3701 C CA . ALA B 1 93 ? -4.303 51.693 17.810 1.00 11.94 117 ALA B CA 1
ATOM 3702 C C . ALA B 1 93 ? -4.678 53.153 18.030 1.00 10.83 117 ALA B C 1
ATOM 3703 O O . ALA B 1 93 ? -5.835 53.496 18.218 1.00 12.75 117 ALA B O 1
ATOM 3710 N N . TRP B 1 94 ? -3.677 54.017 18.025 1.00 11.27 118 TRP B N 1
ATOM 3711 C CA . TRP B 1 94 ? -3.913 55.439 18.165 1.00 12.01 118 TRP B CA 1
ATOM 3712 C C . TRP B 1 94 ? -4.806 55.958 17.037 1.00 13.11 118 TRP B C 1
ATOM 3713 O O . TRP B 1 94 ? -5.759 56.719 17.263 1.00 12.06 118 TRP B O 1
ATOM 3734 N N . GLY B 1 95 ? -4.481 55.564 15.817 1.00 11.76 119 GLY B N 1
ATOM 3735 C CA . GLY B 1 95 ? -5.245 55.990 14.658 1.00 13.91 119 GLY B CA 1
ATOM 3736 C C . GLY B 1 95 ? -6.725 55.683 14.816 1.00 14.54 119 GLY B C 1
ATOM 3737 O O . GLY B 1 95 ? -7.577 56.493 14.476 1.00 14.55 119 GLY B O 1
ATOM 3741 N N . LYS B 1 96 ? -7.036 54.496 15.320 1.00 13.01 120 LYS B N 1
ATOM 3742 C CA . LYS B 1 96 ? -8.421 54.111 15.507 1.00 14.94 120 LYS B CA 1
ATOM 3743 C C . LYS B 1 96 ? -9.127 55.011 16.524 1.00 15.99 120 LYS B C 1
ATOM 3744 O O . LYS B 1 96 ? -10.328 55.204 16.428 1.00 18.16 120 LYS B O 1
ATOM 3763 N N . THR B 1 97 ? -8.398 55.542 17.510 1.00 15.46 121 THR B N 1
ATOM 3764 C CA . THR B 1 97 ? -9.035 56.423 18.493 1.00 14.79 121 THR B CA 1
ATOM 3765 C C . THR B 1 97 ? -9.293 57.830 17.961 1.00 17.39 121 THR B C 1
ATOM 3766 O O . THR B 1 97 ? -10.252 58.481 18.364 1.00 22.17 121 THR B O 1
ATOM 3777 N N . VAL B 1 98 ? -8.458 58.306 17.044 1.00 14.41 122 VAL B N 1
ATOM 3778 C CA . VAL B 1 98 ? -8.620 59.674 16.551 1.00 13.69 122 VAL B CA 1
ATOM 3779 C C . VAL B 1 98 ? -9.341 59.735 15.201 1.00 14.72 122 VAL B C 1
ATOM 3780 O O . VAL B 1 98 ? -9.830 60.797 14.804 1.00 16.40 122 VAL B O 1
ATOM 3793 N N . ASP B 1 99 ? -9.407 58.600 14.506 1.00 13.45 123 ASP B N 1
ATOM 3794 C CA . ASP B 1 99 ? -9.954 58.555 13.157 1.00 14.40 123 ASP B CA 1
ATOM 3795 C C . ASP B 1 99 ? -10.627 57.179 12.983 1.00 15.97 123 ASP B C 1
ATOM 3796 O O . ASP B 1 99 ? -10.136 56.316 12.257 1.00 15.27 123 ASP B O 1
ATOM 3805 N N . PRO B 1 100 ? -11.752 56.961 13.670 1.00 17.87 124 PRO B N 1
ATOM 3806 C CA . PRO B 1 100 ? -12.360 55.626 13.656 1.00 20.58 124 PRO B CA 1
ATOM 3807 C C . PRO B 1 100 ? -12.838 55.171 12.275 1.00 20.76 124 PRO B C 1
ATOM 3808 O O . PRO B 1 100 ? -12.933 53.961 12.040 1.00 21.11 124 PRO B O 1
ATOM 3819 N N . GLU B 1 101 ? -13.125 56.104 11.370 1.00 18.96 125 GLU B N 1
ATOM 3820 C CA . GLU B 1 101 ? -13.541 55.733 10.013 1.00 16.53 125 GLU B CA 1
ATOM 3821 C C . GLU B 1 101 ? -12.372 55.407 9.097 1.00 14.46 125 GLU B C 1
ATOM 3822 O O . GLU B 1 101 ? -12.561 55.022 7.950 1.00 17.09 125 GLU B O 1
ATOM 3834 N N . HIS B 1 102 ? -11.158 55.592 9.606 1.00 13.54 126 HIS B N 1
ATOM 3835 C CA . HIS B 1 102 ? -9.953 55.257 8.869 1.00 12.97 126 HIS B CA 1
ATOM 3836 C C . HIS B 1 102 ? -9.826 56.049 7.553 1.00 13.63 126 HIS B C 1
ATOM 3837 O O . HIS B 1 102 ? -9.464 55.505 6.513 1.00 15.14 126 HIS B O 1
ATOM 3852 N N . LYS B 1 103 ? -10.098 57.354 7.619 1.00 13.08 127 LYS B N 1
ATOM 3853 C CA . LYS B 1 103 ? -9.953 58.210 6.446 1.00 14.54 127 LYS B CA 1
ATOM 3854 C C . LYS B 1 103 ? -8.488 58.548 6.172 1.00 13.26 127 LYS B C 1
ATOM 3855 O O . LYS B 1 103 ? -8.126 58.865 5.043 1.00 15.80 127 LYS B O 1
ATOM 3874 N N . ILE B 1 104 ? -7.644 58.439 7.198 1.00 11.80 128 ILE B N 1
ATOM 3875 C CA . ILE B 1 104 ? -6.255 58.849 7.122 1.00 12.42 128 ILE B CA 1
ATOM 3876 C C . ILE B 1 104 ? -5.329 57.641 7.258 1.00 12.12 128 ILE B C 1
ATOM 3877 O O . ILE B 1 104 ? -5.520 56.809 8.125 1.00 13.65 128 ILE B O 1
ATOM 3893 N N . ARG B 1 105 ? -4.345 57.531 6.374 1.00 11.79 129 ARG B N 1
ATOM 3894 C CA . ARG B 1 105 ? -3.365 56.472 6.485 1.00 11.15 129 ARG B CA 1
ATOM 3895 C C . ARG B 1 105 ? -2.445 56.783 7.659 1.00 11.94 129 ARG B C 1
ATOM 3896 O O . ARG B 1 105 ? -1.935 57.891 7.753 1.00 13.38 129 ARG B O 1
ATOM 3917 N N . MET B 1 106 ? -2.213 55.802 8.520 1.00 10.86 130 MET B N 1
ATOM 3918 C CA . MET B 1 106 ? -1.389 55.975 9.704 1.00 10.33 130 MET B CA 1
ATOM 3919 C C . MET B 1 106 ? -0.064 55.268 9.488 1.00 10.86 130 MET B C 1
ATOM 3920 O O . MET B 1 106 ? 0.032 54.048 9.548 1.00 11.85 130 MET B O 1
ATOM 3934 N N . LEU B 1 107 ? 0.961 56.052 9.176 1.00 10.21 131 LEU B N 1
ATOM 3935 C CA . LEU B 1 107 ? 2.257 55.530 8.801 1.00 10.66 131 LEU B CA 1
ATOM 3936 C C . LEU B 1 107 ? 3.226 55.608 9.975 1.00 11.16 131 LEU B C 1
ATOM 3937 O O . LEU B 1 107 ? 3.436 56.682 10.570 1.00 12.76 131 LEU B O 1
ATOM 3953 N N . ALA B 1 108 ? 3.839 54.471 10.261 1.00 10.90 132 ALA B N 1
ATOM 3954 C CA . ALA B 1 108 ? 4.763 54.350 11.382 1.00 11.42 132 ALA B CA 1
ATOM 3955 C C . ALA B 1 108 ? 6.187 54.366 10.846 1.00 11.04 132 ALA B C 1
ATOM 3956 O O . ALA B 1 108 ? 6.638 53.422 10.200 1.00 11.26 132 ALA B O 1
ATOM 3963 N N . ASP B 1 109 ? 6.882 55.476 11.083 1.00 11.33 133 ASP B N 1
ATOM 3964 C CA . ASP B 1 109 ? 8.286 55.623 10.704 1.00 11.46 133 ASP B CA 1
ATOM 3965 C C . ASP B 1 109 ? 9.111 55.048 11.845 1.00 11.29 133 ASP B C 1
ATOM 3966 O O . ASP B 1 109 ? 9.784 55.760 12.574 1.00 13.20 133 ASP B O 1
ATOM 3975 N N . MET B 1 110 ? 9.020 53.743 12.026 1.00 12.42 134 MET B N 1
ATOM 3976 C CA . MET B 1 110 ? 9.365 53.126 13.311 1.00 12.72 134 MET B CA 1
ATOM 3977 C C . MET B 1 110 ? 10.823 53.306 13.709 1.00 13.70 134 MET B C 1
ATOM 3978 O O . MET B 1 110 ? 11.136 53.418 14.915 1.00 16.58 134 MET B O 1
ATOM 3992 N N . HIS B 1 111 ? 11.717 53.303 12.720 1.00 14.54 135 HIS B N 1
ATOM 3993 C CA . HIS B 1 111 ? 13.144 53.494 12.962 1.00 16.29 135 HIS B CA 1
ATOM 3994 C C . HIS B 1 111 ? 13.570 54.941 12.852 1.00 15.49 135 HIS B C 1
ATOM 3995 O O . HIS B 1 111 ? 14.738 55.250 13.046 1.00 20.31 135 HIS B O 1
ATOM 4010 N N . GLY B 1 112 ? 12.628 55.824 12.556 1.00 16.81 136 GLY B N 1
ATOM 4011 C CA . GLY B 1 112 ? 12.931 57.221 12.293 1.00 15.97 136 GLY B CA 1
ATOM 4012 C C . GLY B 1 112 ? 13.697 57.452 10.995 1.00 16.01 136 GLY B C 1
ATOM 4013 O O . GLY B 1 112 ? 14.249 58.528 10.797 1.00 16.62 136 GLY B O 1
ATOM 4017 N N . GLU B 1 113 ? 13.707 56.470 10.094 1.00 15.62 137 GLU B N 1
ATOM 4018 C CA . GLU B 1 113 ? 14.491 56.579 8.869 1.00 17.48 137 GLU B CA 1
ATOM 4019 C C . GLU B 1 113 ? 13.966 57.673 7.935 1.00 15.69 137 GLU B C 1
ATOM 4020 O O . GLU B 1 113 ? 14.747 58.430 7.373 1.00 15.44 137 GLU B O 1
ATOM 4032 N N . PHE B 1 114 ? 12.648 57.769 7.771 1.00 14.10 138 PHE B N 1
ATOM 4033 C CA . PHE B 1 114 ? 12.086 58.795 6.898 1.00 14.65 138 PHE B CA 1
ATOM 4034 C C . PHE B 1 114 ? 12.333 60.186 7.477 1.00 13.23 138 PHE B C 1
ATOM 4035 O O . PHE B 1 114 ? 12.779 61.108 6.790 1.00 14.70 138 PHE B O 1
ATOM 4052 N N . THR B 1 115 ? 12.082 60.310 8.779 1.00 13.98 139 THR B N 1
ATOM 4053 C CA . THR B 1 115 ? 12.273 61.559 9.498 1.00 15.68 139 THR B CA 1
ATOM 4054 C C . THR B 1 115 ? 13.718 62.056 9.418 1.00 16.21 139 THR B C 1
ATOM 4055 O O . THR B 1 115 ? 13.972 63.225 9.149 1.00 17.36 139 THR B O 1
ATOM 4066 N N . ARG B 1 116 ? 14.678 61.174 9.625 1.00 15.43 140 ARG B N 1
ATOM 4067 C CA . ARG B 1 116 ? 16.079 61.593 9.517 1.00 17.67 140 ARG B CA 1
ATOM 4068 C C . ARG B 1 116 ? 16.442 62.006 8.084 1.00 17.42 140 ARG B C 1
ATOM 4069 O O . ARG B 1 116 ? 17.147 63.001 7.870 1.00 20.49 140 ARG B O 1
ATOM 4090 N N . ALA B 1 117 ? 15.943 61.266 7.101 1.00 16.72 141 ALA B N 1
ATOM 4091 C CA . ALA B 1 117 ? 16.239 61.566 5.694 1.00 17.15 141 ALA B CA 1
ATOM 4092 C C . ALA B 1 117 ? 15.628 62.889 5.261 1.00 17.07 141 ALA B C 1
ATOM 4093 O O . ALA B 1 117 ? 16.193 63.607 4.432 1.00 19.36 141 ALA B O 1
ATOM 4100 N N . LEU B 1 118 ? 14.471 63.213 5.820 1.00 15.89 142 LEU B N 1
ATOM 4101 C CA . LEU B 1 118 ? 13.777 64.439 5.474 1.00 18.27 142 LEU B CA 1
ATOM 4102 C C . LEU B 1 118 ? 14.404 65.631 6.209 1.00 19.78 142 LEU B C 1
ATOM 4103 O O . LEU B 1 118 ? 14.179 66.778 5.824 1.00 23.12 142 LEU B O 1
ATOM 4119 N N . GLY B 1 119 ? 15.154 65.363 7.286 1.00 17.81 143 GLY B N 1
ATOM 4120 C CA . GLY B 1 119 ? 15.811 66.420 8.048 1.00 20.26 143 GLY B CA 1
ATOM 4121 C C . GLY B 1 119 ? 14.930 67.017 9.136 1.00 18.83 143 GLY B C 1
ATOM 4122 O O . GLY B 1 119 ? 15.157 68.141 9.585 1.00 21.93 143 GLY B O 1
ATOM 4126 N N . THR B 1 120 ? 13.918 66.267 9.560 1.00 18.60 144 THR B N 1
ATOM 4127 C CA . THR B 1 120 ? 12.899 66.774 10.483 1.00 17.01 144 THR B CA 1
ATOM 4128 C C . THR B 1 120 ? 12.988 66.138 11.869 1.00 18.32 144 THR B C 1
ATOM 4129 O O . THR B 1 120 ? 12.023 66.127 12.627 1.00 18.15 144 THR B O 1
ATOM 4140 N N . GLU B 1 121 ? 14.148 65.611 12.217 1.00 18.88 145 GLU B N 1
ATOM 4141 C CA . GLU B 1 121 ? 14.290 65.000 13.526 1.00 21.69 145 GLU B CA 1
ATOM 4142 C C . GLU B 1 121 ? 14.291 66.070 14.627 1.00 20.17 145 GLU B C 1
ATOM 4143 O O . GLU B 1 121 ? 14.882 67.136 14.489 1.00 29.20 145 GLU B O 1
ATOM 4155 N N . LEU B 1 122 ? 13.576 65.746 15.703 1.00 22.34 146 LEU B N 1
ATOM 4156 C CA . LEU B 1 122 ? 13.502 66.538 16.927 1.00 26.14 146 LEU B CA 1
ATOM 4157 C C . LEU B 1 122 ? 14.505 65.969 17.914 1.00 24.04 146 LEU B C 1
ATOM 4158 O O . LEU B 1 122 ? 14.700 64.758 17.961 1.00 29.81 146 LEU B O 1
ATOM 4174 N N . ASP B 1 123 ? 15.131 66.835 18.704 1.00 29.08 147 ASP B N 1
ATOM 4175 C CA . ASP B 1 123 ? 16.000 66.399 19.805 1.00 28.05 147 ASP B CA 1
ATOM 4176 C C . ASP B 1 123 ? 15.134 66.123 21.034 1.00 28.89 147 ASP B C 1
ATOM 4177 O O . ASP B 1 123 ? 15.076 66.925 21.957 1.00 34.15 147 ASP B O 1
ATOM 4186 N N . SER B 1 124 ? 14.478 64.968 21.048 1.00 22.83 148 SER B N 1
ATOM 4187 C CA . SER B 1 124 ? 13.439 64.677 22.026 1.00 20.56 148 SER B CA 1
ATOM 4188 C C . SER B 1 124 ? 13.753 63.461 22.890 1.00 19.48 148 SER B C 1
ATOM 4189 O O . SER B 1 124 ? 12.878 62.960 23.581 1.00 20.05 148 SER B O 1
ATOM 4197 N N . SER B 1 125 ? 14.983 62.962 22.831 1.00 22.39 149 SER B N 1
ATOM 4198 C CA . SER B 1 125 ? 15.320 61.717 23.533 1.00 24.55 149 SER B CA 1
ATOM 4199 C C . SER B 1 125 ? 15.097 61.813 25.036 1.00 27.72 149 SER B C 1
ATOM 4200 O O . SER B 1 125 ? 14.698 60.845 25.656 1.00 25.79 149 SER B O 1
ATOM 4208 N N . LYS B 1 126 ? 15.373 62.968 25.630 1.00 26.07 150 LYS B N 1
ATOM 4209 C CA . LYS B 1 126 ? 15.188 63.088 27.072 1.00 27.07 150 LYS B CA 1
ATOM 4210 C C . LYS B 1 126 ? 13.706 63.073 27.482 1.00 27.72 150 LYS B C 1
ATOM 4211 O O . LYS B 1 126 ? 13.355 62.563 28.547 1.00 35.53 150 LYS B O 1
ATOM 4230 N N . MET B 1 127 ? 12.843 63.638 26.646 1.00 27.36 151 MET B N 1
ATOM 4231 C CA . MET B 1 127 ? 11.409 63.721 26.917 1.00 29.98 151 MET B CA 1
ATOM 4232 C C . MET B 1 127 ? 10.674 62.422 26.535 1.00 22.04 151 MET B C 1
ATOM 4233 O O . MET B 1 127 ? 9.712 62.038 27.193 1.00 20.26 151 MET B O 1
ATOM 4247 N N . LEU B 1 128 ? 11.112 61.756 25.459 1.00 19.10 152 LEU B N 1
ATOM 4248 C CA . LEU B 1 128 ? 10.329 60.673 24.894 1.00 18.88 152 LEU B CA 1
ATOM 4249 C C . LEU B 1 128 ? 11.107 59.411 24.590 1.00 20.82 152 LEU B C 1
ATOM 4250 O O . LEU B 1 128 ? 10.550 58.480 24.007 1.00 22.55 152 LEU B O 1
ATOM 4266 N N . GLY B 1 129 ? 12.375 59.373 24.974 1.00 17.57 153 GLY B N 1
ATOM 4267 C CA . GLY B 1 129 ? 13.183 58.176 24.846 1.00 18.16 153 GLY B CA 1
ATOM 4268 C C . GLY B 1 129 ? 13.994 58.040 23.578 1.00 19.23 153 GLY B C 1
ATOM 4269 O O . GLY B 1 129 ? 15.036 57.372 23.557 1.00 24.04 153 GLY B O 1
ATOM 4273 N N . ASN B 1 130 ? 13.501 58.676 22.527 1.00 17.42 154 ASN B N 1
ATOM 4274 C CA . ASN B 1 130 ? 14.147 58.692 21.215 1.00 20.58 154 ASN B CA 1
ATOM 4275 C C . ASN B 1 130 ? 13.824 59.984 20.479 1.00 16.48 154 ASN B C 1
ATOM 4276 O O . ASN B 1 130 ? 13.060 60.814 20.965 1.00 18.51 154 ASN B O 1
ATOM 4287 N N . ASN B 1 131 ? 14.395 60.143 19.292 1.00 18.84 155 ASN B N 1
ATOM 4288 C CA . ASN B 1 131 ? 14.156 61.338 18.496 1.00 17.32 155 ASN B CA 1
ATOM 4289 C C . ASN B 1 131 ? 12.933 61.149 17.604 1.00 17.49 155 ASN B C 1
ATOM 4290 O O . ASN B 1 131 ? 12.833 60.181 16.835 1.00 22.18 155 ASN B O 1
ATOM 4301 N N . ARG B 1 132 ? 11.993 62.064 17.761 1.00 13.48 156 ARG B N 1
ATOM 4302 C CA . ARG B 1 132 ? 10.730 62.034 17.057 1.00 14.89 156 ARG B CA 1
ATOM 4303 C C . ARG B 1 132 ? 10.796 63.031 15.901 1.00 14.60 156 ARG B C 1
ATOM 4304 O O . ARG B 1 132 ? 11.806 63.630 15.627 1.00 19.53 156 ARG B O 1
ATOM 4325 N N . SER B 1 133 ? 9.686 63.204 15.213 1.00 14.36 157 SER B N 1
ATOM 4326 C CA . SER B 1 133 ? 9.615 64.159 14.121 1.00 15.71 157 SER B CA 1
ATOM 4327 C C . SER B 1 133 ? 9.090 65.495 14.599 1.00 14.33 157 SER B C 1
ATOM 4328 O O . SER B 1 133 ? 8.161 65.558 15.390 1.00 15.06 157 SER B O 1
ATOM 4336 N N . ARG B 1 134 ? 9.669 66.571 14.076 1.00 14.78 158 ARG B N 1
ATOM 4337 C CA . ARG B 1 134 ? 9.019 67.862 14.092 1.00 14.76 158 ARG B CA 1
ATOM 4338 C C . ARG B 1 134 ? 7.684 67.805 13.345 1.00 15.10 158 ARG B C 1
ATOM 4339 O O . ARG B 1 134 ? 7.493 66.973 12.45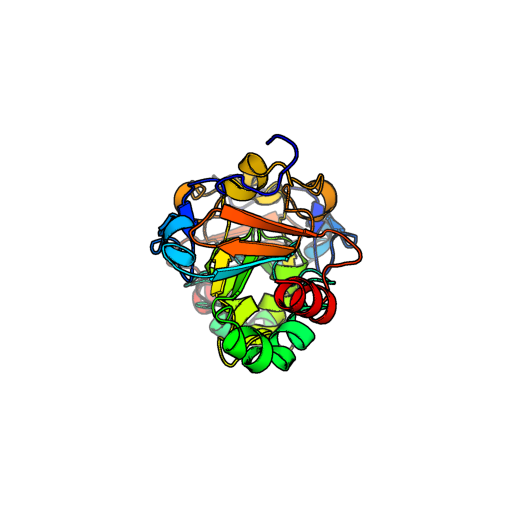1 1.00 15.15 158 ARG B O 1
ATOM 4360 N N . ARG B 1 135 ? 6.794 68.723 13.703 1.00 15.39 159 ARG B N 1
ATOM 4361 C CA . ARG B 1 135 ? 5.508 68.871 13.046 1.00 14.70 159 ARG B CA 1
ATOM 4362 C C . ARG B 1 135 ? 5.590 69.648 11.734 1.00 14.75 159 ARG B C 1
ATOM 4363 O O . ARG B 1 135 ? 6.100 70.777 11.685 1.00 19.17 159 ARG B O 1
ATOM 4384 N N . TYR B 1 136 ? 5.063 69.041 10.684 1.00 13.15 160 TYR B N 1
ATOM 4385 C CA . TYR B 1 136 ? 4.935 69.679 9.380 1.00 14.43 160 TYR B CA 1
ATOM 4386 C C . TYR B 1 136 ? 3.706 69.148 8.677 1.00 13.78 160 TYR B C 1
ATOM 4387 O O . TYR B 1 136 ? 3.116 68.126 9.070 1.00 12.66 160 TYR B O 1
ATOM 4405 N N . ALA B 1 137 ? 3.361 69.829 7.593 1.00 12.94 161 ALA B N 1
ATOM 4406 C CA . ALA B 1 137 ? 2.356 69.361 6.654 1.00 11.85 161 ALA B CA 1
ATOM 4407 C C . ALA B 1 137 ? 2.849 69.690 5.262 1.00 12.58 161 ALA B C 1
ATOM 4408 O O . ALA B 1 137 ? 3.333 70.804 5.012 1.00 15.55 161 ALA B O 1
ATOM 4415 N N . MET B 1 138 ? 2.738 68.723 4.365 1.00 12.40 162 MET B N 1
ATOM 4416 C CA . MET B 1 138 ? 3.165 68.898 2.983 1.00 13.50 162 MET B CA 1
ATOM 4417 C C . MET B 1 138 ? 2.105 68.443 2.027 1.00 13.28 162 MET B C 1
ATOM 4418 O O . MET B 1 138 ? 1.403 67.465 2.270 1.00 13.10 162 MET B O 1
ATOM 4432 N N . LEU B 1 139 ? 2.044 69.141 0.900 1.00 14.59 163 LEU B N 1
ATOM 4433 C CA . LEU B 1 139 ? 1.299 68.664 -0.259 1.00 12.94 163 LEU B CA 1
ATOM 4434 C C . LEU B 1 139 ? 2.289 67.925 -1.152 1.00 12.84 163 LEU B C 1
ATOM 4435 O O . LEU B 1 139 ? 3.392 68.418 -1.386 1.00 14.03 163 LEU B O 1
ATOM 4451 N N . ILE B 1 140 ? 1.891 66.748 -1.617 1.00 13.06 164 ILE B N 1
ATOM 4452 C CA . ILE B 1 140 ? 2.718 65.859 -2.408 1.00 14.08 164 ILE B CA 1
ATOM 4453 C C . ILE B 1 140 ? 1.982 65.597 -3.714 1.00 15.67 164 ILE B C 1
ATOM 4454 O O . ILE B 1 140 ? 0.760 65.506 -3.732 1.00 17.41 164 ILE B O 1
ATOM 4470 N N . ASP B 1 141 ? 2.729 65.503 -4.801 1.00 14.38 165 ASP B N 1
ATOM 4471 C CA . ASP B 1 141 ? 2.193 65.116 -6.103 1.00 15.47 165 ASP B CA 1
ATOM 4472 C C . ASP B 1 141 ? 3.206 64.137 -6.703 1.00 16.32 165 ASP B C 1
ATOM 4473 O O . ASP B 1 141 ? 4.328 64.514 -7.020 1.00 15.87 165 ASP B O 1
ATOM 4482 N N . ASP B 1 142 ? 2.843 62.863 -6.763 1.00 14.69 166 ASP B N 1
ATOM 4483 C CA . ASP B 1 142 ? 3.734 61.838 -7.316 1.00 15.92 166 ASP B CA 1
ATOM 4484 C C . ASP B 1 142 ? 5.100 61.881 -6.632 1.00 14.92 166 ASP B C 1
ATOM 4485 O O . ASP B 1 142 ? 6.149 61.807 -7.286 1.00 17.40 166 ASP B O 1
ATOM 4494 N N . ASN B 1 143 ? 5.053 61.988 -5.306 1.00 13.40 167 ASN B N 1
ATOM 4495 C CA . ASN B 1 143 ? 6.215 61.966 -4.413 1.00 13.14 167 ASN B CA 1
ATOM 4496 C C . ASN B 1 143 ? 7.105 63.200 -4.450 1.00 14.83 167 ASN B C 1
ATOM 4497 O O . ASN B 1 143 ? 8.106 63.268 -3.726 1.00 15.63 167 ASN B O 1
ATOM 4508 N N . LYS B 1 144 ? 6.675 64.213 -5.188 1.00 15.06 168 LYS B N 1
ATOM 4509 C CA . LYS B 1 144 ? 7.341 65.497 -5.204 1.00 17.90 168 LYS B CA 1
ATOM 4510 C C . LYS B 1 144 ? 6.611 66.454 -4.266 1.00 14.36 168 LYS B C 1
ATOM 4511 O O . LYS B 1 144 ? 5.374 66.491 -4.229 1.00 17.46 168 LYS B O 1
ATOM 4530 N N . ILE B 1 145 ? 7.375 67.236 -3.511 1.00 18.65 169 ILE B N 1
ATOM 4531 C CA . ILE B 1 145 ? 6.814 68.198 -2.572 1.00 16.85 169 ILE B CA 1
ATOM 4532 C C . ILE B 1 145 ? 6.314 69.434 -3.313 1.00 18.32 169 ILE B C 1
ATOM 4533 O O . ILE B 1 145 ? 7.071 70.060 -4.077 1.00 21.21 169 ILE B O 1
ATOM 4549 N N . ARG B 1 146 ? 5.040 69.768 -3.143 1.00 19.65 170 ARG B N 1
ATOM 4550 C CA . ARG B 1 146 ? 4.477 70.963 -3.789 1.00 22.09 170 ARG B CA 1
ATOM 4551 C C . ARG B 1 146 ? 4.270 72.123 -2.822 1.00 21.05 170 ARG B C 1
ATOM 4552 O O . ARG B 1 146 ? 4.133 73.290 -3.224 1.00 23.37 170 ARG B O 1
ATOM 4573 N N . SER B 1 147 ? 4.226 71.805 -1.537 1.00 18.56 171 SER B N 1
ATOM 4574 C CA . SER B 1 147 ? 4.080 72.797 -0.491 1.00 21.64 171 SER B CA 1
ATOM 4575 C C . SER B 1 147 ? 4.621 72.206 0.799 1.00 15.92 171 SER B C 1
ATOM 4576 O O . SER B 1 147 ? 4.473 71.004 1.035 1.00 17.84 171 SER B O 1
ATOM 4584 N N . VAL B 1 148 ? 5.228 73.039 1.633 1.00 19.12 172 VAL B N 1
ATOM 4585 C CA . VAL B 1 148 ? 5.658 72.638 2.966 1.00 23.41 172 VAL B CA 1
ATOM 4586 C C . VAL B 1 148 ? 5.308 73.716 3.978 1.00 21.62 172 VAL B C 1
ATOM 4587 O O . VAL B 1 148 ? 5.567 74.896 3.754 1.00 25.62 172 VAL B O 1
ATOM 4600 N N . SER B 1 149 ? 4.713 73.291 5.088 1.00 19.09 173 SER B N 1
ATOM 4601 C CA . SER B 1 149 ? 4.332 74.197 6.169 1.00 19.55 173 SER B CA 1
ATOM 4602 C C . SER B 1 149 ? 4.762 73.617 7.499 1.00 18.82 173 SER B C 1
ATOM 4603 O O . SER B 1 149 ? 4.730 72.408 7.686 1.00 16.86 173 SER B O 1
ATOM 4611 N N . THR B 1 150 ? 5.158 74.489 8.410 1.00 21.27 174 THR B N 1
ATOM 4612 C CA . THR B 1 150 ? 5.499 74.099 9.780 1.00 21.15 174 THR B CA 1
ATOM 4613 C C . THR B 1 150 ? 4.675 74.939 10.745 1.00 24.29 174 THR B C 1
ATOM 4614 O O . THR B 1 150 ? 3.892 75.783 10.317 1.00 24.51 174 THR B O 1
ATOM 4625 N N . GLU B 1 151 ? 4.839 74.689 12.040 1.00 25.04 175 GLU B N 1
ATOM 4626 C CA . GLU B 1 151 ? 4.032 75.354 13.059 1.00 30.09 175 GLU B CA 1
ATOM 4627 C C . GLU B 1 151 ? 4.112 76.860 12.884 1.00 26.46 175 GLU B C 1
ATOM 4628 O O . GLU B 1 151 ? 5.181 77.397 12.592 1.00 31.75 175 GLU B O 1
ATOM 4640 N N . PRO B 1 152 ? 2.987 77.555 13.073 1.00 27.62 176 PRO B N 1
ATOM 4641 C CA . PRO B 1 152 ? 1.661 77.084 13.486 1.00 30.42 176 PRO B CA 1
ATOM 4642 C C . PRO B 1 152 ? 0.752 76.745 12.314 1.00 32.30 176 PRO B C 1
ATOM 4643 O O . PRO B 1 152 ? -0.415 76.412 12.521 1.00 25.26 176 PRO B O 1
ATOM 4654 N N . ASP B 1 153 ? 1.291 76.832 11.104 1.00 25.70 177 ASP B N 1
ATOM 4655 C CA . ASP B 1 153 ? 0.506 76.731 9.884 1.00 26.89 177 ASP B CA 1
ATOM 4656 C C . ASP B 1 153 ? 0.256 75.285 9.458 1.00 21.73 177 ASP B C 1
ATOM 4657 O O . ASP B 1 153 ? 0.477 74.916 8.305 1.00 24.45 177 ASP B O 1
ATOM 4666 N N . ILE B 1 154 ? -0.243 74.483 10.389 1.00 19.95 178 ILE B N 1
ATOM 4667 C CA . ILE B 1 154 ? -0.418 73.038 10.187 1.00 18.07 178 ILE B CA 1
ATOM 4668 C C . ILE B 1 154 ? -1.833 72.621 10.545 1.00 16.17 178 ILE B C 1
ATOM 4669 O O . ILE B 1 154 ? -2.097 71.467 10.901 1.00 16.56 178 ILE B O 1
ATOM 4685 N N . THR B 1 155 ? -2.754 73.571 10.422 1.00 16.46 179 THR B N 1
ATOM 4686 C CA . THR B 1 155 ? -4.176 73.300 10.598 1.00 16.68 179 THR B CA 1
ATOM 4687 C C . THR B 1 155 ? -4.795 72.695 9.320 1.00 15.44 179 THR B C 1
ATOM 4688 O O . THR B 1 155 ? -4.214 72.740 8.228 1.00 15.57 179 THR B O 1
ATOM 4699 N N . GLY B 1 156 ? -6.005 72.164 9.443 1.00 15.95 180 GLY B N 1
ATOM 4700 C CA . GLY B 1 156 ? -6.747 71.713 8.277 1.00 17.86 180 GLY B CA 1
ATOM 4701 C C . GLY B 1 156 ? -6.950 72.837 7.290 1.00 17.32 180 GLY B C 1
ATOM 4702 O O . GLY B 1 156 ? -6.772 72.662 6.084 1.00 16.32 180 GLY B O 1
ATOM 4706 N N . LEU B 1 157 ? -7.319 74.003 7.804 1.00 17.55 181 LEU B N 1
ATOM 4707 C CA . LEU B 1 157 ? -7.576 75.153 6.952 1.00 16.65 181 LEU B CA 1
ATOM 4708 C C . LEU B 1 157 ? -6.318 75.548 6.184 1.00 15.12 181 LEU B C 1
ATOM 4709 O O . LEU B 1 157 ? -6.389 75.845 4.992 1.00 16.25 181 LEU B O 1
ATOM 4725 N N . ALA B 1 158 ? -5.168 75.567 6.851 1.00 14.92 182 ALA B N 1
ATOM 4726 C CA . ALA B 1 158 ? -3.941 75.955 6.172 1.00 16.00 182 ALA B CA 1
ATOM 4727 C C . ALA B 1 158 ? -3.696 75.001 5.008 1.00 14.96 182 ALA B C 1
ATOM 4728 O O . ALA B 1 158 ? -3.234 75.387 3.925 1.00 15.94 182 ALA B O 1
ATOM 4735 N N . CYS B 1 159 ? -3.986 73.733 5.232 1.00 14.91 183 CYS B N 1
ATOM 4736 C CA . CYS B 1 159 ? -3.809 72.764 4.165 1.00 14.61 183 CYS B CA 1
ATOM 4737 C C . CYS B 1 159 ? -4.736 73.052 2.991 1.00 15.86 183 CYS B C 1
ATOM 4738 O O . CYS B 1 159 ? -4.321 73.063 1.822 1.00 16.00 183 CYS B O 1
ATOM 4746 N N . LEU B 1 160 ? -5.992 73.325 3.279 1.00 14.55 184 LEU B N 1
ATOM 4747 C CA . LEU B 1 160 ? -6.923 73.663 2.212 1.00 17.28 184 LEU B CA 1
ATOM 4748 C C . LEU B 1 160 ? -6.460 74.883 1.415 1.00 15.85 184 LEU B C 1
ATOM 4749 O O . LEU B 1 160 ? -6.510 74.902 0.181 1.00 16.51 184 LEU B O 1
ATOM 4765 N N . LEU B 1 161 ? -6.026 75.918 2.113 1.00 15.28 185 LEU B N 1
ATOM 4766 C CA . LEU B 1 161 ? -5.565 77.113 1.441 1.00 16.67 185 LEU B CA 1
ATOM 4767 C C . LEU B 1 161 ? -4.335 76.799 0.595 1.00 17.06 185 LEU B C 1
ATOM 4768 O O . LEU B 1 161 ? -4.227 77.300 -0.515 1.00 18.13 185 LEU B O 1
ATOM 4784 N N . SER B 1 162 ? -3.410 75.968 1.087 1.00 15.83 186 SER B N 1
ATOM 4785 C CA . SER B 1 162 ? -2.265 75.582 0.248 1.00 16.98 186 SER B CA 1
ATOM 4786 C C . SER B 1 162 ? -2.710 74.867 -1.023 1.00 17.25 186 SER B C 1
ATOM 4787 O O . SER B 1 162 ? -2.184 75.101 -2.117 1.00 18.27 186 SER B O 1
ATOM 4795 N N . ILE B 1 163 ? -3.685 73.978 -0.887 1.00 15.51 187 ILE B N 1
ATOM 4796 C CA . ILE B 1 163 ? -4.195 73.264 -2.044 1.00 15.78 187 ILE B CA 1
ATOM 4797 C C . ILE B 1 163 ? -4.754 74.239 -3.071 1.00 18.48 187 ILE B C 1
ATOM 4798 O O . ILE B 1 163 ? -4.504 74.126 -4.281 1.00 19.28 187 ILE B O 1
ATOM 4814 N N . GLN B 1 164 ? -5.484 75.233 -2.603 1.00 19.16 188 GLN B N 1
ATOM 4815 C CA . GLN B 1 164 ? -6.160 76.129 -3.538 1.00 22.21 188 GLN B CA 1
ATOM 4816 C C . GLN B 1 164 ? -5.190 77.126 -4.160 1.00 22.22 188 GLN B C 1
ATOM 4817 O O . GLN B 1 164 ? -5.484 77.695 -5.205 1.00 31.27 188 GLN B O 1
ATOM 4831 N N . ARG B 1 165 ? -4.010 77.283 -3.572 1.00 21.87 189 ARG B N 1
ATOM 4832 C CA . ARG B 1 165 ? -2.973 78.115 -4.181 1.00 26.91 189 ARG B CA 1
ATOM 4833 C C . ARG B 1 165 ? -2.247 77.386 -5.315 1.00 29.27 189 ARG B C 1
ATOM 4834 O O . ARG B 1 165 ? -1.540 78.004 -6.110 1.00 31.75 189 ARG B O 1
ATOM 4855 N N . GLN B 1 166 ? -2.414 76.070 -5.394 1.00 30.72 190 GLN B N 1
ATOM 4856 C CA . GLN B 1 166 ? -1.772 75.313 -6.467 1.00 29.19 190 GLN B CA 1
ATOM 4857 C C . GLN B 1 166 ? -2.383 75.691 -7.819 1.00 37.45 190 GLN B C 1
ATOM 4858 O O . GLN B 1 166 ? -1.810 75.388 -8.868 1.00 44.85 190 GLN B O 1
#

Sequence (310 aa):
GSPIKVGDIIPDVLVYEDVPSKSFPIHDVFRGRKGILFSVVGAFVPGSNNHIPEYLSLYDKFKEEGYHTIACIAVNDPFVMAAWGKTVDPEHKIRMLADMHGEFTRALGTELDSSKMLGNNRSRRYAMLIDDNKIRSVSTEPDITGLACLLSIQRQPIKVGDIIPDVLVYEDVPSKSFPIHDVFRGRKGILFSVVGAFVPGSNNHIPEYLSLYDKFKEEGYHTIACIAVNDPFVMAAWGKTVDPEHKIRMLADMHGEFTRALGTELDSSKMLGNNRSRRYAMLIDDNKIRSVSTEPDITGLACLLSIQRQ

Radius of gyration: 21.79 Å; Cα contacts (8 Å, |Δi|>4): 683; chains: 2; bounding box: 38×48×62 Å